Protein AF-A0AAD9K505-F1 (afdb_monomer)

Nearest PDB structures (foldseek):
  2qsy-assembly1_A  TM=8.071E-01  e=2.432E-08  Homo sapiens
  2ql6-assembly10_J  TM=8.126E-01  e=1.222E-07  H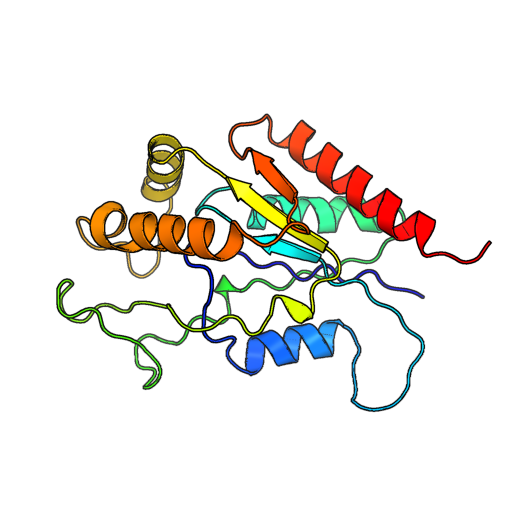omo sapiens
  2qt0-assembly1_A  TM=8.310E-01  e=1.391E-07  Homo sapiens
  3umf-assembly1_A  TM=3.444E-01  e=2.289E-02  Schistosoma mansoni
  2cdn-assembly1_A  TM=3.527E-01  e=5.080E-01  Mycobacterium tuberculosis H37Rv

Structure (mmCIF, N/CA/C/O backbone):
data_AF-A0AAD9K505-F1
#
_entry.id   AF-A0AAD9K505-F1
#
loop_
_atom_site.group_PDB
_atom_site.id
_atom_site.type_symbol
_atom_site.label_atom_id
_atom_site.label_alt_id
_atom_site.label_comp_id
_atom_site.label_asym_id
_atom_site.label_entity_id
_atom_site.label_seq_id
_atom_site.pdbx_PDB_ins_code
_atom_site.Cartn_x
_atom_site.Cartn_y
_atom_site.Cartn_z
_atom_site.occupancy
_atom_site.B_iso_or_equiv
_atom_site.auth_seq_id
_atom_site.auth_comp_id
_atom_site.auth_asym_id
_atom_site.auth_atom_id
_atom_site.pdbx_PDB_model_num
ATOM 1 N N . MET A 1 1 ? -22.494 -5.815 17.799 1.00 37.00 1 MET A N 1
ATOM 2 C CA . MET A 1 1 ? -21.017 -5.891 17.765 1.00 37.00 1 MET A CA 1
ATOM 3 C C . MET A 1 1 ? -20.546 -5.154 16.519 1.00 37.00 1 MET A C 1
ATOM 5 O O . MET A 1 1 ? -20.746 -5.644 15.412 1.00 37.00 1 MET A O 1
ATOM 9 N N . LEU A 1 2 ? -20.077 -3.918 16.680 1.00 44.00 2 LEU A N 1
ATOM 10 C CA . LEU A 1 2 ? -19.656 -3.049 15.578 1.00 44.00 2 LEU A CA 1
ATOM 11 C C . LEU A 1 2 ? -18.262 -3.492 15.123 1.00 44.00 2 LEU A C 1
ATOM 13 O O . LEU A 1 2 ? -17.262 -3.157 15.739 1.00 44.00 2 LEU A O 1
ATOM 17 N N . SER A 1 3 ? -18.195 -4.320 14.083 1.00 47.44 3 SER A N 1
ATOM 18 C CA . SER A 1 3 ? -16.915 -4.772 13.541 1.00 47.44 3 SER A CA 1
ATOM 19 C C . SER A 1 3 ? -16.325 -3.686 12.645 1.00 47.44 3 SER A C 1
ATOM 21 O O . SER A 1 3 ? -16.910 -3.374 11.602 1.00 47.44 3 SER A O 1
ATOM 23 N N . LEU A 1 4 ? -15.160 -3.154 13.004 1.00 50.88 4 LEU A N 1
ATOM 24 C CA . LEU A 1 4 ? -14.286 -2.522 12.025 1.00 50.88 4 LEU A CA 1
ATOM 25 C C . LEU A 1 4 ? -13.948 -3.581 10.957 1.00 50.88 4 LEU A C 1
ATOM 27 O O . LEU A 1 4 ? -13.782 -4.759 11.264 1.00 50.88 4 LEU A O 1
ATOM 31 N N . ARG A 1 5 ? -13.955 -3.232 9.671 1.00 57.12 5 ARG A N 1
ATOM 32 C CA . ARG A 1 5 ? -13.664 -4.202 8.601 1.00 57.12 5 ARG A CA 1
ATOM 33 C C . ARG A 1 5 ? -12.691 -3.546 7.631 1.00 57.12 5 ARG A C 1
ATOM 35 O O . ARG A 1 5 ? -13.077 -2.857 6.696 1.00 57.12 5 ARG A O 1
ATOM 42 N N . VAL A 1 6 ? -11.405 -3.712 7.928 1.00 52.69 6 VAL A N 1
ATOM 43 C CA . VAL A 1 6 ? -10.282 -3.091 7.214 1.00 52.69 6 VAL A CA 1
ATOM 44 C C . VAL A 1 6 ? -9.998 -3.831 5.908 1.00 52.69 6 VAL A C 1
ATOM 46 O O . VAL A 1 6 ? -9.409 -4.905 5.904 1.00 52.69 6 VAL A O 1
ATOM 49 N N . ILE A 1 7 ? -10.385 -3.242 4.781 1.00 53.94 7 ILE A N 1
ATOM 50 C CA . ILE A 1 7 ? -10.297 -3.884 3.469 1.00 53.94 7 ILE A CA 1
ATOM 51 C C . ILE A 1 7 ? -9.054 -3.410 2.732 1.00 53.94 7 ILE A C 1
ATOM 53 O O . ILE A 1 7 ? -8.990 -2.349 2.123 1.00 53.94 7 ILE A O 1
ATOM 57 N N . VAL A 1 8 ? -8.069 -4.281 2.780 1.00 46.62 8 VAL A N 1
ATOM 58 C CA . VAL A 1 8 ? -6.723 -4.077 2.282 1.00 46.62 8 VAL A CA 1
ATOM 59 C C . VAL A 1 8 ? -6.675 -4.036 0.753 1.00 46.62 8 VAL A C 1
ATOM 61 O O . VAL A 1 8 ? -7.460 -4.645 0.037 1.00 46.62 8 VAL A O 1
ATOM 64 N N . SER A 1 9 ? -5.724 -3.276 0.227 1.00 45.78 9 SER A N 1
ATOM 65 C CA . SER A 1 9 ? -5.617 -3.006 -1.198 1.00 45.78 9 SER A CA 1
ATOM 66 C C . SER A 1 9 ? -4.152 -3.112 -1.633 1.00 45.78 9 SER A C 1
ATOM 68 O O . SER A 1 9 ? -3.516 -2.152 -2.035 1.00 45.78 9 SER A O 1
ATOM 70 N N . SER A 1 10 ? -3.540 -4.297 -1.538 1.00 44.25 10 SER A N 1
ATOM 71 C CA . SER A 1 10 ? -2.185 -4.471 -2.076 1.00 44.25 10 SER A CA 1
ATOM 72 C C . SER A 1 10 ? -2.225 -4.716 -3.583 1.00 44.25 10 SER A C 1
ATOM 74 O O . SER A 1 10 ? -2.733 -5.737 -4.017 1.00 44.25 10 SER A O 1
ATOM 76 N N . SER A 1 11 ? -1.682 -3.781 -4.364 1.00 47.28 11 SER A N 1
ATOM 77 C CA . SER A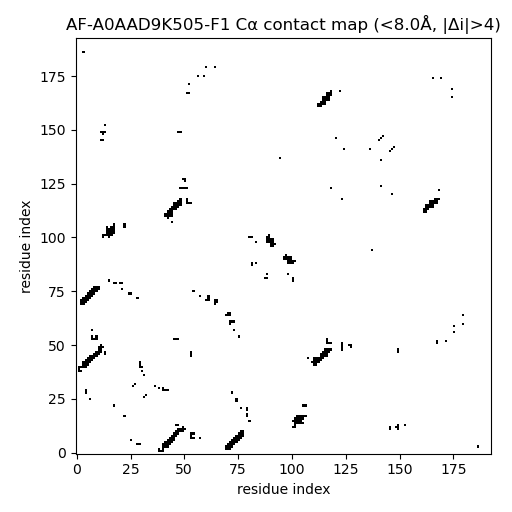 1 11 ? -1.074 -4.058 -5.668 1.00 47.28 11 SER A CA 1
ATOM 78 C C . SER A 1 11 ? 0.077 -3.075 -5.924 1.00 47.28 11 SER A C 1
ATOM 80 O O . SER A 1 11 ? 0.115 -1.981 -5.355 1.00 47.28 11 SER A O 1
ATOM 82 N N . SER A 1 12 ? 1.063 -3.492 -6.721 1.00 44.16 12 SER A N 1
ATOM 83 C CA . SER A 1 12 ? 2.074 -2.633 -7.359 1.00 44.16 12 SER A CA 1
ATOM 84 C C . SER A 1 12 ? 1.496 -1.686 -8.404 1.00 44.16 12 SER A C 1
ATOM 86 O O . SER A 1 12 ? 2.186 -0.793 -8.886 1.00 44.16 12 SER A O 1
ATOM 88 N N . SER A 1 13 ? 0.244 -1.931 -8.748 1.00 41.19 13 SER A N 1
ATOM 89 C CA . SER A 1 13 ? -0.433 -1.416 -9.904 1.00 41.19 13 SER A CA 1
ATOM 90 C C . SER A 1 13 ? -1.818 -1.048 -9.429 1.00 41.19 13 SER A C 1
ATOM 92 O O . SER A 1 13 ? -2.705 -1.884 -9.277 1.00 41.19 13 SER A O 1
ATOM 94 N N . PHE A 1 14 ? -1.958 0.191 -8.999 1.00 37.34 14 PHE A N 1
ATOM 95 C CA . PHE A 1 14 ? -3.246 0.622 -8.502 1.00 37.34 14 PHE A CA 1
ATOM 96 C C . PHE A 1 14 ? -4.160 0.927 -9.668 1.00 37.34 14 PHE A C 1
ATOM 98 O O . PHE A 1 14 ? -3.698 1.425 -10.694 1.00 37.34 14 PHE A O 1
ATOM 105 N N . TRP A 1 15 ? -5.438 0.632 -9.428 1.00 42.03 15 TRP A N 1
ATOM 106 C CA . TRP A 1 15 ? -6.519 0.594 -10.403 1.00 42.03 15 TRP A CA 1
ATOM 107 C C . TRP A 1 15 ? -6.399 -0.672 -11.248 1.00 42.03 15 TRP A C 1
ATOM 109 O O . TRP A 1 15 ? -5.959 -0.642 -12.390 1.00 42.03 15 TRP A O 1
ATOM 119 N N . THR A 1 16 ? -6.723 -1.814 -10.631 1.00 36.91 16 THR A N 1
ATOM 120 C CA . THR A 1 16 ? -7.309 -2.951 -11.346 1.00 36.91 16 THR A CA 1
ATOM 121 C C . THR A 1 16 ? -8.776 -2.642 -11.513 1.00 36.91 16 THR A C 1
ATOM 123 O O . THR A 1 16 ? -9.391 -2.047 -10.610 1.00 36.91 16 THR A O 1
ATOM 126 N N . SER A 1 17 ? -9.349 -3.031 -12.660 1.00 36.28 17 SER A N 1
ATOM 127 C CA . SER A 1 17 ? -10.792 -3.042 -12.834 1.00 36.28 17 SER A CA 1
ATOM 128 C C . SER A 1 17 ? -11.187 -3.771 -11.605 1.00 36.28 17 SER A C 1
ATOM 130 O O . SER A 1 17 ? -10.671 -4.869 -11.349 1.00 36.28 17 SER A O 1
ATOM 132 N N . THR A 1 18 ? -11.941 -3.111 -10.750 1.00 45.88 18 THR A N 1
ATOM 133 C CA . THR A 1 18 ? -12.402 -3.810 -9.590 1.00 45.88 18 THR A CA 1
ATOM 134 C C . THR A 1 18 ? -13.339 -4.816 -10.201 1.00 45.88 18 THR A C 1
ATOM 136 O O . THR A 1 18 ? -14.470 -4.481 -10.547 1.00 45.88 18 THR A O 1
ATOM 139 N N . CYS A 1 19 ? -12.792 -6.011 -10.448 1.00 50.97 19 CYS A N 1
ATOM 140 C CA . CYS A 1 19 ? -13.490 -7.197 -10.845 1.00 50.97 19 CYS A CA 1
ATOM 141 C C . CYS A 1 19 ? -14.703 -7.126 -9.941 1.00 50.97 19 CYS A C 1
ATOM 143 O O . CYS A 1 19 ? -14.529 -6.936 -8.730 1.00 50.97 19 CYS A O 1
ATOM 145 N N . ILE A 1 20 ? -15.908 -7.077 -10.505 1.00 58.19 20 ILE A N 1
ATOM 146 C CA . ILE A 1 20 ? -17.139 -6.846 -9.736 1.00 58.19 20 ILE A CA 1
ATOM 147 C C . ILE A 1 20 ? -17.121 -7.704 -8.455 1.00 58.19 20 ILE A C 1
ATOM 149 O O . ILE A 1 20 ? -17.567 -7.259 -7.404 1.00 58.19 20 ILE A O 1
ATOM 153 N N . ASN A 1 21 ? -16.459 -8.859 -8.527 1.00 64.44 21 ASN A N 1
ATOM 154 C CA . ASN A 1 21 ? -15.993 -9.753 -7.470 1.00 64.44 21 ASN A CA 1
ATOM 155 C C . ASN A 1 21 ? -15.262 -9.103 -6.275 1.00 64.44 21 ASN A C 1
ATOM 157 O O . ASN A 1 21 ? -15.696 -9.316 -5.148 1.00 64.44 21 ASN A O 1
ATOM 161 N N . CYS A 1 22 ? -14.196 -8.314 -6.463 1.00 69.00 22 CYS A N 1
ATOM 162 C CA . CYS A 1 22 ? -13.493 -7.634 -5.370 1.00 69.00 22 CYS A CA 1
ATOM 163 C C . CYS A 1 22 ? -14.430 -6.655 -4.665 1.00 69.00 22 CYS A C 1
ATOM 165 O O . CYS A 1 22 ? -14.655 -6.807 -3.472 1.00 69.00 22 CYS A O 1
ATOM 167 N N . LEU A 1 23 ? -15.076 -5.732 -5.389 1.00 68.62 23 LEU A N 1
ATOM 168 C CA . LEU A 1 23 ? -16.032 -4.784 -4.797 1.00 68.62 23 LEU A CA 1
ATOM 169 C C . LEU A 1 23 ? -17.202 -5.509 -4.116 1.00 68.62 23 LEU A C 1
ATOM 171 O O . LEU A 1 23 ? -17.662 -5.090 -3.056 1.00 68.62 23 LEU A O 1
ATOM 175 N N . SER A 1 24 ? -17.672 -6.611 -4.694 1.00 71.56 24 SER A N 1
ATOM 176 C CA . SER A 1 24 ? -18.734 -7.430 -4.108 1.00 71.56 24 SER A CA 1
ATOM 177 C C . SER A 1 24 ? -18.266 -8.113 -2.830 1.00 71.56 24 SER A C 1
ATOM 179 O O . SER A 1 24 ? -19.005 -8.109 -1.850 1.00 71.56 24 SER A O 1
ATOM 181 N N . HIS A 1 25 ? -17.032 -8.622 -2.780 1.00 74.38 25 HIS A N 1
ATOM 182 C CA . HIS A 1 25 ? -16.459 -9.165 -1.553 1.00 74.38 25 HIS A CA 1
ATOM 183 C C . HIS A 1 25 ? -16.209 -8.051 -0.533 1.00 74.38 25 HIS A C 1
ATOM 185 O O . HIS A 1 25 ? -16.550 -8.228 0.629 1.00 74.38 25 HIS A O 1
ATOM 191 N N . VAL A 1 26 ? -15.731 -6.875 -0.947 1.00 72.00 26 VAL A N 1
ATOM 192 C CA . VAL A 1 26 ? -15.588 -5.697 -0.083 1.00 72.00 26 VAL A CA 1
ATOM 193 C C . VAL A 1 26 ? -16.928 -5.338 0.556 1.00 72.00 26 VAL A C 1
ATOM 195 O O . VAL A 1 26 ? -17.007 -5.181 1.769 1.00 72.00 26 VAL A O 1
ATOM 198 N N . ARG A 1 27 ? -18.005 -5.272 -0.232 1.00 72.12 27 ARG A N 1
ATOM 199 C CA . ARG A 1 27 ? -19.362 -4.949 0.239 1.00 72.12 27 ARG A CA 1
ATOM 200 C C . ARG A 1 27 ? -19.974 -6.044 1.106 1.00 72.12 27 ARG A C 1
ATOM 202 O O . ARG A 1 27 ? -20.576 -5.737 2.133 1.00 72.12 27 ARG A O 1
ATOM 209 N N . HIS A 1 28 ? -19.796 -7.308 0.723 1.00 73.69 28 HIS A N 1
ATOM 210 C CA . HIS A 1 28 ? -20.218 -8.463 1.514 1.00 73.69 28 HIS A CA 1
ATOM 211 C C . HIS A 1 28 ? -19.506 -8.467 2.867 1.00 73.69 28 HIS A C 1
ATOM 213 O O . HIS A 1 28 ? -20.144 -8.565 3.915 1.00 73.69 28 HIS A O 1
ATOM 219 N N . CYS A 1 29 ? -18.187 -8.256 2.844 1.00 70.44 29 CYS A N 1
ATOM 220 C CA . CYS A 1 29 ? -17.390 -8.005 4.026 1.00 70.44 29 CYS A CA 1
ATOM 221 C C . CYS A 1 29 ? -17.929 -6.807 4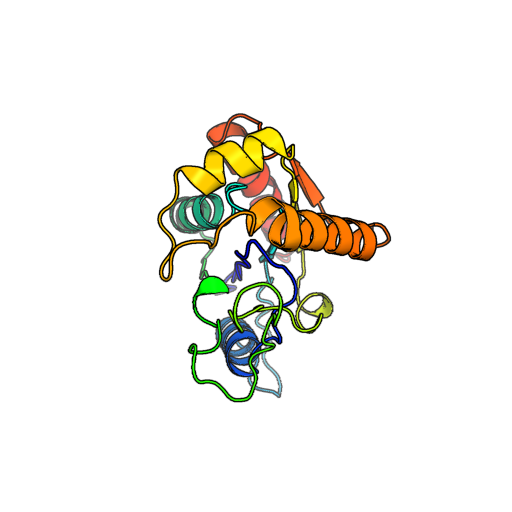.775 1.00 70.44 29 CYS A C 1
ATOM 223 O O . CYS A 1 29 ? -18.113 -6.959 5.952 1.00 70.44 29 CYS A O 1
ATOM 225 N N . ALA A 1 30 ? -18.268 -5.673 4.178 1.00 66.38 30 ALA A N 1
ATOM 226 C CA . ALA A 1 30 ? -18.788 -4.518 4.913 1.00 66.38 30 ALA A CA 1
ATOM 227 C C . ALA A 1 30 ? -20.224 -4.699 5.459 1.00 66.38 30 ALA A C 1
ATOM 229 O O . ALA A 1 30 ? -20.691 -3.861 6.224 1.00 66.38 30 ALA A O 1
ATOM 230 N N . GLY A 1 31 ? -20.921 -5.790 5.117 1.00 59.81 31 GLY A N 1
ATOM 231 C CA . GLY A 1 31 ? -22.279 -6.077 5.593 1.00 59.81 31 GLY A CA 1
ATOM 232 C C . GLY A 1 31 ? -23.395 -5.360 4.826 1.00 59.81 31 GLY A C 1
ATOM 233 O O . GLY A 1 31 ? -24.540 -5.386 5.272 1.00 59.81 31 GLY A O 1
ATOM 234 N N . GLN A 1 32 ? -23.112 -4.755 3.666 1.00 54.25 32 GLN A N 1
ATOM 235 C CA . GLN A 1 32 ? -24.146 -4.113 2.850 1.00 54.25 32 GLN A CA 1
ATOM 236 C C . GLN A 1 32 ? -24.908 -5.150 2.008 1.00 54.25 32 GLN A C 1
ATOM 238 O O . GLN A 1 32 ? -24.591 -5.386 0.843 1.00 54.25 32 GLN A O 1
ATOM 243 N N . ARG A 1 33 ? -25.953 -5.762 2.583 1.00 45.19 33 ARG A N 1
ATOM 244 C CA . ARG A 1 33 ? -27.128 -6.150 1.785 1.00 45.19 33 ARG A CA 1
ATOM 245 C C . ARG A 1 33 ? -27.883 -4.851 1.497 1.00 45.19 33 ARG A C 1
ATOM 247 O O . ARG A 1 33 ? -28.194 -4.117 2.427 1.00 45.19 33 ARG A O 1
ATOM 254 N N . PHE A 1 34 ? -28.092 -4.531 0.221 1.00 41.72 34 PHE A N 1
ATOM 255 C CA . PHE A 1 34 ? -28.826 -3.341 -0.215 1.00 41.72 34 PHE A CA 1
ATOM 256 C C . PHE A 1 34 ? -30.187 -3.268 0.497 1.00 41.72 34 PHE A C 1
ATOM 258 O O . PHE A 1 34 ? -31.092 -4.030 0.171 1.00 41.72 34 PHE A O 1
ATOM 265 N N . GLY A 1 35 ? -30.310 -2.376 1.482 1.00 37.22 35 GLY A N 1
ATOM 266 C CA . GLY A 1 35 ? -31.529 -2.184 2.266 1.00 37.22 35 GLY A CA 1
ATOM 267 C C . GLY A 1 35 ? -31.316 -2.407 3.761 1.00 37.22 35 GLY A C 1
ATOM 268 O O . GLY A 1 35 ? -31.348 -3.535 4.234 1.00 37.22 35 GLY A O 1
ATOM 269 N N . ASN A 1 36 ? -31.151 -1.290 4.477 1.00 45.00 36 ASN A N 1
ATOM 270 C CA . ASN A 1 36 ? -31.307 -1.122 5.924 1.00 45.00 36 ASN A CA 1
ATOM 271 C C . ASN A 1 36 ? -30.619 -2.146 6.840 1.00 45.00 36 ASN A C 1
ATOM 273 O O . ASN A 1 36 ? -31.216 -3.149 7.215 1.00 45.00 36 ASN A O 1
ATOM 277 N N . MET A 1 37 ? -29.434 -1.795 7.357 1.00 38.72 37 MET A N 1
ATOM 278 C CA . MET A 1 37 ? -29.050 -2.182 8.720 1.00 38.72 37 MET A CA 1
ATOM 279 C C . MET A 1 37 ? -27.923 -1.306 9.291 1.00 38.72 37 MET A C 1
ATOM 281 O O . MET A 1 37 ? -26.890 -1.072 8.672 1.00 38.72 37 MET A O 1
ATOM 285 N N . SER A 1 38 ? -28.168 -0.842 10.514 1.00 45.00 38 SER A N 1
ATOM 286 C CA . SER A 1 38 ? -27.391 0.054 11.377 1.00 45.00 38 SER A CA 1
ATOM 287 C C . SER A 1 38 ? -26.046 -0.527 11.881 1.00 45.00 38 SER A C 1
ATOM 289 O O . SER A 1 38 ? -25.747 -0.476 13.074 1.00 45.00 38 SER A O 1
ATOM 291 N N . SER A 1 39 ? -25.204 -1.095 11.013 1.00 50.66 39 SER A N 1
ATOM 292 C CA . SER A 1 39 ? -23.849 -1.545 11.384 1.00 50.66 39 SER A CA 1
ATOM 293 C C . SER A 1 39 ? -22.788 -0.814 10.562 1.00 50.66 39 SER A C 1
ATOM 295 O O . SER A 1 39 ? -22.467 -1.213 9.445 1.00 50.66 39 SER A O 1
ATOM 297 N N . GLN A 1 40 ? -22.256 0.279 11.109 1.00 62.69 40 GLN A N 1
ATOM 298 C CA . GLN A 1 40 ? -21.323 1.181 10.431 1.00 62.69 40 GLN A CA 1
ATOM 299 C C . GLN A 1 40 ? -19.889 0.610 10.422 1.00 62.69 40 GLN A C 1
ATOM 301 O O . GLN A 1 40 ? -19.016 1.074 11.151 1.00 62.69 40 GLN A O 1
ATOM 306 N N . ALA A 1 41 ? -19.630 -0.428 9.621 1.00 71.81 41 ALA A N 1
ATOM 307 C CA . ALA A 1 41 ? -18.260 -0.884 9.375 1.00 71.81 41 ALA A CA 1
ATOM 308 C C . ALA A 1 41 ? -17.455 0.240 8.694 1.00 71.81 41 ALA A C 1
ATOM 310 O O . ALA A 1 41 ? -17.933 0.821 7.719 1.00 71.81 41 ALA A O 1
ATOM 311 N N . LYS A 1 42 ? -16.243 0.543 9.183 1.00 78.38 42 LYS A N 1
ATOM 312 C CA . LYS A 1 42 ? -15.320 1.445 8.472 1.00 78.38 42 L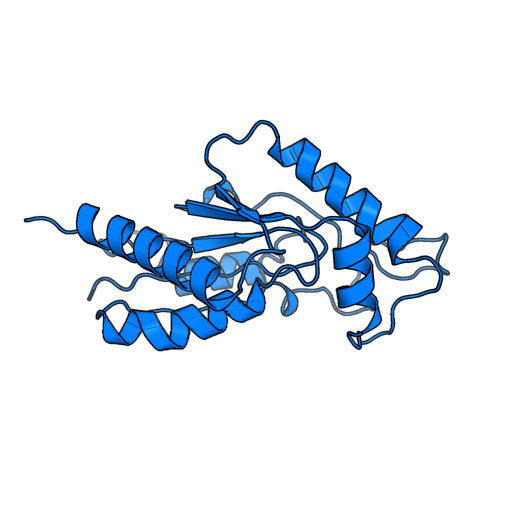YS A CA 1
ATOM 313 C C . LYS A 1 42 ? -14.409 0.640 7.552 1.00 78.38 42 LYS A C 1
ATOM 315 O O . LYS A 1 42 ? -13.851 -0.371 7.979 1.00 78.38 42 LYS A O 1
ATOM 320 N N . ILE A 1 43 ? -14.244 1.123 6.327 1.00 79.75 43 ILE A N 1
ATOM 321 C CA . ILE A 1 43 ? -13.460 0.508 5.260 1.00 79.75 43 ILE A CA 1
ATOM 322 C C . ILE A 1 43 ? -12.111 1.236 5.136 1.00 79.75 43 ILE A C 1
ATOM 324 O O . ILE A 1 43 ? -12.039 2.397 4.732 1.00 79.75 43 ILE A O 1
ATOM 328 N N . LEU A 1 44 ? -11.067 0.513 5.545 1.00 84.75 44 LEU A N 1
ATOM 329 C CA . LEU A 1 44 ? -9.625 0.815 5.544 1.00 84.75 44 LEU A CA 1
ATOM 330 C C . LEU A 1 44 ? -8.873 0.693 4.213 1.00 84.75 44 LEU A C 1
ATOM 332 O O . LEU A 1 44 ? -8.479 -0.430 3.935 1.00 84.75 44 LEU A O 1
ATOM 336 N N . GLY A 1 45 ? -8.601 1.738 3.428 1.00 83.25 45 GLY A N 1
ATOM 337 C CA . GLY A 1 45 ? -7.830 1.599 2.179 1.00 83.25 45 GLY A CA 1
ATOM 338 C C . GLY A 1 45 ? -6.312 1.709 2.379 1.00 83.25 45 GLY A C 1
ATOM 339 O O . GLY A 1 45 ? -5.840 2.745 2.829 1.00 83.25 45 GLY A O 1
ATOM 340 N N . PHE A 1 46 ? -5.530 0.693 1.995 1.00 84.19 46 PHE A N 1
ATOM 341 C CA . PHE A 1 46 ? -4.054 0.739 2.011 1.00 84.19 46 PHE A CA 1
ATOM 342 C C . PHE A 1 46 ? -3.476 0.586 0.612 1.00 84.19 46 PHE A C 1
ATOM 344 O O . PHE A 1 46 ? -3.518 -0.508 0.067 1.00 84.19 46 PHE A O 1
ATOM 351 N N . ALA A 1 47 ? -2.891 1.649 0.075 1.00 80.81 47 ALA A N 1
ATOM 352 C CA . ALA A 1 47 ? -2.395 1.773 -1.286 1.00 80.81 47 ALA A CA 1
ATOM 353 C C . ALA A 1 47 ? -0.882 2.021 -1.353 1.00 80.81 47 ALA A C 1
ATOM 355 O O . ALA A 1 47 ? -0.211 2.107 -0.326 1.00 80.81 47 ALA A O 1
ATOM 356 N N . GLY A 1 48 ? -0.327 2.126 -2.563 1.00 78.88 48 GLY A N 1
ATOM 357 C CA . GLY A 1 48 ? 1.013 2.682 -2.779 1.00 78.88 48 GLY A CA 1
ATOM 358 C C . GLY A 1 48 ? 2.034 1.752 -3.429 1.00 78.88 48 GLY A C 1
ATOM 359 O O . GLY A 1 48 ? 1.687 0.710 -3.989 1.00 78.88 48 GLY A O 1
ATOM 360 N N . ALA A 1 49 ? 3.310 2.128 -3.345 1.00 80.00 49 ALA A N 1
ATOM 361 C CA . ALA A 1 49 ? 4.430 1.507 -4.048 1.00 80.00 49 ALA A CA 1
ATOM 362 C C . ALA A 1 49 ? 4.508 -0.013 -3.833 1.00 80.00 49 ALA A C 1
ATOM 364 O O . ALA A 1 49 ? 4.246 -0.540 -2.739 1.00 80.00 49 ALA A O 1
ATOM 365 N N . THR A 1 50 ? 4.885 -0.747 -4.882 1.00 77.44 50 THR A N 1
ATOM 366 C CA . THR A 1 50 ? 5.158 -2.185 -4.767 1.00 77.44 50 THR A CA 1
ATOM 367 C C . THR A 1 50 ? 6.203 -2.461 -3.698 1.00 77.44 50 THR A C 1
ATOM 369 O O . THR A 1 50 ? 7.149 -1.698 -3.531 1.00 77.44 50 THR A O 1
ATOM 372 N N . SER A 1 51 ? 6.001 -3.541 -2.942 1.00 79.94 51 SER A N 1
ATOM 373 C CA . SER A 1 51 ? 6.864 -3.900 -1.809 1.00 79.94 51 SER A CA 1
ATOM 374 C C . SER A 1 51 ? 6.994 -2.802 -0.726 1.00 79.94 51 SER A C 1
ATOM 376 O O . SER A 1 51 ? 7.936 -2.809 0.066 1.00 79.94 51 SER A O 1
ATOM 378 N N . GLY A 1 52 ? 6.020 -1.884 -0.649 1.00 79.19 52 GLY A N 1
ATOM 379 C CA . GLY A 1 52 ? 5.953 -0.803 0.346 1.00 79.19 52 GLY A CA 1
ATOM 380 C C . GLY A 1 52 ? 5.623 -1.232 1.777 1.00 79.19 52 GLY A C 1
ATOM 381 O O . GLY A 1 52 ? 5.791 -0.437 2.686 1.00 79.19 52 GLY A O 1
ATOM 382 N N . GLY A 1 53 ? 5.183 -2.477 1.997 1.00 82.94 53 GLY A N 1
ATOM 383 C CA . GLY A 1 53 ? 4.791 -2.975 3.327 1.00 82.94 53 GLY A CA 1
ATOM 384 C C . GLY A 1 53 ? 3.286 -3.167 3.527 1.00 82.94 53 GLY A C 1
ATOM 385 O O . GLY A 1 53 ? 2.880 -3.633 4.585 1.00 82.94 53 GLY A O 1
ATOM 386 N N . LYS A 1 54 ? 2.471 -2.907 2.492 1.00 84.88 54 LYS A N 1
ATOM 387 C CA . LYS A 1 54 ? 1.003 -3.058 2.500 1.00 84.88 54 LYS A CA 1
ATOM 388 C C . LYS A 1 54 ? 0.548 -4.390 3.100 1.00 84.88 54 LYS A C 1
ATOM 390 O O . LYS A 1 54 ? -0.028 -4.406 4.168 1.00 84.88 54 LYS A O 1
ATOM 395 N N . SER A 1 55 ? 0.869 -5.528 2.485 1.00 82.12 55 SER A N 1
ATOM 396 C CA . SER A 1 55 ? 0.410 -6.834 2.989 1.00 82.12 55 SER A CA 1
ATOM 397 C C . SER A 1 55 ? 0.938 -7.164 4.394 1.00 8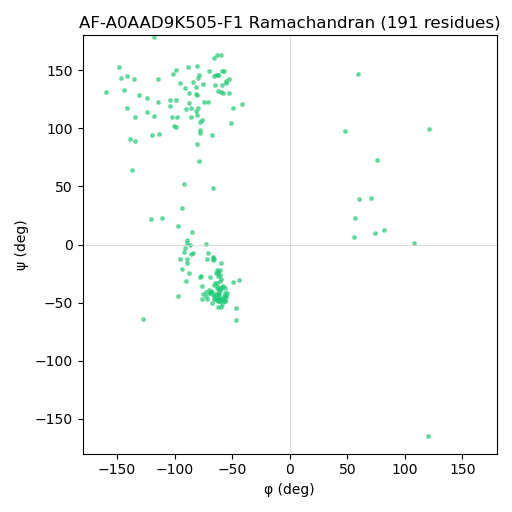2.12 55 SER A C 1
ATOM 399 O O . SER A 1 55 ? 0.331 -7.959 5.104 1.00 82.12 55 SER A O 1
ATOM 401 N N . SER A 1 56 ? 2.059 -6.563 4.804 1.00 89.62 56 SER A N 1
ATOM 402 C CA . SER A 1 56 ? 2.636 -6.746 6.137 1.00 89.62 56 SER A CA 1
ATOM 403 C C . SER A 1 56 ? 1.868 -5.977 7.213 1.00 89.62 56 SER A C 1
ATOM 405 O O . SER A 1 56 ? 1.589 -6.572 8.250 1.00 89.62 56 SER A O 1
ATOM 407 N N . ILE A 1 57 ? 1.464 -4.719 6.970 1.00 90.25 57 ILE A N 1
ATOM 408 C CA . ILE A 1 57 ? 0.629 -3.972 7.933 1.00 90.25 57 ILE A CA 1
ATOM 409 C C . ILE A 1 57 ? -0.725 -4.660 8.122 1.00 90.25 57 ILE A C 1
ATOM 411 O O . ILE A 1 57 ? -1.256 -4.707 9.218 1.00 90.25 57 ILE A O 1
ATOM 415 N N . CYS A 1 58 ? -1.261 -5.295 7.085 1.00 87.06 58 CYS A N 1
ATOM 416 C CA . CYS A 1 58 ? -2.526 -6.024 7.170 1.00 87.06 58 CYS A CA 1
ATOM 417 C C . CYS A 1 58 ? -2.455 -7.177 8.165 1.00 87.06 58 CYS A C 1
ATOM 419 O O . CYS A 1 58 ? -3.285 -7.265 9.062 1.00 87.06 58 CYS A O 1
ATOM 421 N N . LYS A 1 59 ? -1.403 -7.994 8.050 1.00 89.50 59 LYS A N 1
ATOM 422 C CA . LYS A 1 59 ? -1.124 -9.077 8.995 1.00 89.50 59 LYS A CA 1
ATOM 423 C C . LYS A 1 59 ? -0.852 -8.547 10.399 1.00 89.50 59 LYS A C 1
ATOM 425 O O . LYS A 1 59 ? -1.248 -9.174 11.372 1.00 89.50 59 LYS A O 1
ATOM 430 N N . TRP A 1 60 ? -0.167 -7.410 10.521 1.00 92.69 60 TRP A N 1
ATOM 431 C CA . TRP A 1 60 ? 0.036 -6.760 11.815 1.00 92.69 60 TRP A CA 1
ATOM 432 C C . TRP A 1 60 ? -1.308 -6.401 12.457 1.00 92.69 60 TRP A C 1
ATOM 434 O O . TRP A 1 60 ? -1.604 -6.865 13.554 1.00 92.69 60 TRP A O 1
ATOM 444 N N . LEU A 1 61 ? -2.160 -5.669 11.733 1.00 90.25 61 LEU A N 1
ATOM 445 C CA . LEU A 1 61 ? -3.473 -5.220 12.198 1.00 90.25 61 LEU A CA 1
ATOM 446 C C . LEU A 1 61 ? -4.404 -6.383 12.563 1.00 90.25 61 LEU A C 1
ATOM 448 O O . LEU A 1 61 ? -5.088 -6.303 13.579 1.00 90.25 61 LEU A O 1
ATOM 452 N N . GLU A 1 62 ? -4.393 -7.480 11.800 1.00 88.69 62 GLU A N 1
ATOM 453 C CA . GLU A 1 62 ? -5.140 -8.706 12.131 1.00 88.69 62 GLU A CA 1
ATOM 454 C C . GLU A 1 62 ? -4.731 -9.326 13.470 1.00 88.69 62 GLU A C 1
ATOM 456 O O . GLU A 1 62 ? -5.557 -9.954 14.126 1.00 88.69 62 GLU A O 1
ATOM 461 N N . ASN A 1 63 ? -3.477 -9.150 13.887 1.00 91.62 63 ASN A N 1
ATOM 462 C CA . ASN A 1 63 ? -2.965 -9.711 15.134 1.00 91.62 63 ASN A CA 1
ATOM 463 C C . ASN A 1 63 ? -3.138 -8.776 16.337 1.00 91.62 63 ASN A C 1
ATOM 465 O O . ASN A 1 63 ? -3.257 -9.259 17.465 1.00 91.62 63 ASN A O 1
ATOM 469 N N . VAL A 1 64 ? -3.092 -7.458 16.130 1.00 92.06 64 VAL A N 1
ATOM 470 C CA . VAL A 1 64 ? -3.080 -6.474 17.228 1.00 92.06 64 VAL A CA 1
ATOM 471 C C . VAL A 1 64 ? -4.460 -5.898 17.523 1.00 92.06 64 VAL A C 1
ATOM 473 O O . VAL A 1 64 ? -4.854 -5.865 18.681 1.00 92.06 64 VAL A O 1
ATOM 476 N N . LEU A 1 65 ? -5.243 -5.524 16.508 1.00 88.00 65 LEU A N 1
ATOM 477 C CA . LEU A 1 65 ? -6.519 -4.834 16.725 1.00 88.00 65 LEU A CA 1
ATOM 478 C C . LEU A 1 65 ? -7.576 -5.693 17.445 1.00 88.00 65 LEU A C 1
ATOM 480 O O . LEU A 1 65 ? -8.290 -5.143 18.283 1.00 88.00 65 LEU A O 1
ATOM 484 N N . PRO A 1 66 ? -7.668 -7.025 17.237 1.00 89.12 66 PRO A N 1
ATOM 485 C CA . PRO A 1 66 ? -8.590 -7.842 18.027 1.00 89.12 66 PRO A CA 1
ATOM 486 C C . PRO A 1 66 ? -8.309 -7.822 19.532 1.00 89.12 66 PRO A C 1
ATOM 488 O O . PRO A 1 66 ? -9.236 -8.012 20.317 1.00 89.12 66 PRO A O 1
ATOM 491 N N . LYS A 1 67 ? -7.058 -7.567 19.946 1.00 91.06 67 LYS A N 1
ATOM 492 C CA . LYS A 1 67 ? -6.685 -7.426 21.364 1.00 91.06 67 LYS A CA 1
ATOM 493 C C . LYS A 1 67 ? -7.254 -6.145 21.976 1.00 91.06 67 LYS A C 1
ATOM 495 O O . LYS A 1 67 ? -7.586 -6.142 23.152 1.00 91.06 67 LYS A O 1
ATOM 500 N N . GLU A 1 68 ? -7.464 -5.127 21.147 1.00 86.12 68 GLU A N 1
ATOM 501 C CA . GLU A 1 68 ? -8.132 -3.867 21.491 1.00 86.12 68 GLU A CA 1
ATOM 502 C C . GLU A 1 68 ? -9.669 -3.964 21.378 1.00 86.12 68 GLU A C 1
ATOM 504 O O . GLU A 1 68 ? -10.377 -2.961 21.381 1.00 86.12 68 GLU A O 1
ATOM 509 N N . GLY A 1 69 ? -10.223 -5.173 21.211 1.00 84.00 69 GLY A N 1
ATOM 510 C CA . GLY A 1 69 ? -11.662 -5.382 21.018 1.00 84.00 69 GLY A CA 1
ATOM 511 C C . GLY A 1 69 ? -12.179 -4.974 19.632 1.00 84.00 69 GLY A C 1
ATOM 512 O O . GLY A 1 69 ? -13.390 -4.965 19.398 1.00 84.00 69 GLY A O 1
ATOM 513 N N . ILE A 1 70 ? -11.281 -4.669 18.692 1.00 82.06 70 ILE A N 1
ATOM 514 C CA . ILE A 1 70 ? -11.609 -4.245 17.332 1.00 82.06 70 ILE A CA 1
ATOM 515 C C . ILE A 1 70 ? -11.506 -5.453 16.396 1.00 82.06 70 ILE A C 1
ATOM 517 O O . ILE A 1 70 ? -10.422 -5.940 16.083 1.00 82.06 70 ILE A O 1
ATOM 521 N N . ALA A 1 71 ? -12.645 -5.945 15.905 1.00 81.19 71 ALA A N 1
ATOM 522 C CA . ALA A 1 71 ? -12.640 -6.995 14.885 1.00 81.19 71 ALA A CA 1
ATOM 523 C C . ALA A 1 71 ? -11.951 -6.502 13.597 1.00 81.19 71 ALA A C 1
ATOM 525 O O . ALA A 1 71 ? -12.078 -5.335 13.240 1.00 81.19 71 ALA A O 1
ATOM 526 N N . VAL A 1 72 ? -11.254 -7.389 12.882 1.00 80.94 72 VAL A N 1
ATOM 527 C CA . VAL A 1 72 ? -10.580 -7.081 11.610 1.00 80.94 72 VAL A CA 1
ATOM 528 C C . VAL A 1 72 ? -10.855 -8.189 10.605 1.00 80.94 72 VAL A C 1
ATOM 530 O O . VAL A 1 72 ? -10.895 -9.365 10.956 1.00 80.94 72 VAL A O 1
ATOM 533 N N . LYS A 1 73 ? -11.033 -7.813 9.337 1.00 81.94 73 LYS A N 1
ATOM 534 C CA . LYS A 1 73 ? -11.065 -8.746 8.210 1.00 81.94 73 LYS A CA 1
ATOM 535 C C . LYS A 1 73 ? -10.347 -8.124 7.028 1.00 81.94 73 LYS A C 1
ATOM 537 O O . LYS A 1 73 ? -10.839 -7.119 6.524 1.00 81.94 73 LYS A O 1
ATOM 542 N N . THR A 1 74 ? -9.254 -8.730 6.574 1.00 79.19 74 THR A N 1
ATOM 543 C CA . THR A 1 74 ? -8.519 -8.260 5.397 1.00 79.19 74 THR A CA 1
ATOM 544 C C . THR A 1 74 ? -9.067 -8.869 4.107 1.00 79.19 74 THR A C 1
ATOM 546 O O . THR A 1 74 ? -9.662 -9.947 4.079 1.00 79.19 74 THR A O 1
ATOM 549 N N . VAL A 1 75 ? -8.893 -8.139 3.010 1.00 77.00 75 VAL A N 1
ATOM 550 C CA . VAL A 1 75 ? -9.176 -8.581 1.642 1.00 77.00 75 VAL A CA 1
ATOM 551 C C . VAL A 1 75 ? -7.930 -8.225 0.849 1.00 77.00 75 VAL A C 1
ATOM 553 O O . VAL A 1 75 ? -7.473 -7.102 0.956 1.00 77.00 75 VAL A O 1
ATOM 556 N N . HIS A 1 76 ? -7.335 -9.140 0.091 1.00 77.06 76 HIS A N 1
ATOM 557 C CA . HIS A 1 76 ? -6.141 -8.827 -0.699 1.00 77.06 76 HIS A CA 1
ATOM 558 C C . HIS A 1 76 ? -6.508 -8.666 -2.169 1.00 77.06 76 HIS A C 1
ATOM 560 O O . HIS A 1 76 ? -6.986 -9.611 -2.788 1.00 77.06 76 HIS A O 1
ATOM 566 N N . MET A 1 77 ? -6.266 -7.480 -2.735 1.00 73.62 77 MET A N 1
ATOM 567 C CA . MET A 1 77 ? -6.550 -7.219 -4.152 1.00 73.62 77 MET A CA 1
ATOM 568 C C . MET A 1 77 ? -5.738 -8.093 -5.108 1.00 73.62 77 MET A C 1
ATOM 570 O O . MET A 1 77 ? -6.226 -8.398 -6.190 1.00 73.62 77 MET A O 1
ATOM 574 N N . ASP A 1 78 ? -4.555 -8.547 -4.686 1.00 74.25 78 ASP A N 1
ATOM 575 C CA . ASP A 1 78 ? -3.731 -9.473 -5.463 1.00 74.25 78 ASP A CA 1
ATOM 576 C C . ASP A 1 78 ? -4.447 -10.813 -5.771 1.00 74.25 78 ASP A C 1
ATOM 578 O O . ASP A 1 78 ? -4.013 -11.541 -6.654 1.00 74.25 78 ASP A O 1
ATOM 582 N N . TYR A 1 79 ? -5.550 -11.146 -5.082 1.00 76.50 79 TYR A N 1
ATOM 583 C CA . TYR A 1 79 ? -6.374 -12.335 -5.364 1.00 76.50 79 TYR A CA 1
ATOM 584 C C . TYR A 1 79 ? -7.458 -12.121 -6.424 1.00 76.50 79 TYR A C 1
ATOM 586 O O . TYR A 1 79 ? -8.222 -13.038 -6.706 1.00 76.50 79 TYR A O 1
ATOM 594 N N . TYR A 1 80 ? -7.561 -10.915 -6.979 1.00 74.75 80 TYR A N 1
ATOM 595 C CA . TYR A 1 80 ? -8.571 -10.562 -7.980 1.00 74.75 80 TYR A CA 1
ATOM 596 C C . TYR A 1 80 ? -7.935 -10.097 -9.285 1.00 74.75 80 TYR A C 1
ATOM 598 O O . TYR A 1 80 ? -8.573 -9.365 -10.044 1.00 74.75 80 TYR A O 1
ATOM 606 N N . TYR A 1 81 ? -6.679 -10.476 -9.530 1.00 73.00 81 TYR A N 1
ATOM 607 C CA . TYR A 1 81 ? -6.151 -10.404 -10.883 1.00 73.00 81 TYR A CA 1
ATOM 608 C C . TYR A 1 81 ? -6.954 -11.339 -11.779 1.00 73.00 81 TYR A C 1
ATOM 610 O O . TYR A 1 81 ? -7.437 -12.381 -11.337 1.00 73.00 81 TYR A O 1
ATOM 618 N N . TRP A 1 82 ? -7.117 -10.921 -13.026 1.00 72.38 82 TRP A N 1
ATOM 619 C CA . TRP A 1 82 ? -7.633 -11.793 -14.061 1.00 72.38 82 TRP A CA 1
ATOM 620 C C . TRP A 1 82 ? -6.654 -12.954 -14.289 1.00 72.38 82 TRP A C 1
ATOM 622 O O . TRP A 1 82 ? -5.442 -12.782 -14.129 1.00 72.38 82 TRP A O 1
ATOM 632 N N . ASP A 1 83 ? -7.201 -14.124 -14.615 1.00 73.88 83 ASP A N 1
ATOM 633 C CA . ASP A 1 83 ? -6.417 -15.256 -15.112 1.00 73.88 83 ASP A CA 1
ATOM 634 C C . ASP A 1 83 ? -5.821 -14.898 -16.471 1.00 73.88 83 ASP A C 1
ATOM 636 O O . ASP A 1 83 ? -6.499 -14.231 -17.246 1.00 73.88 83 ASP A O 1
ATOM 640 N N . GLU A 1 84 ? -4.605 -15.366 -16.777 1.00 70.00 84 GLU A N 1
ATOM 641 C CA . GLU A 1 84 ? -3.844 -14.995 -17.985 1.00 70.00 84 GLU A CA 1
ATOM 642 C C . GLU A 1 84 ? -4.649 -15.096 -19.298 1.00 70.00 84 GLU A C 1
ATOM 644 O O . GLU A 1 84 ? -4.442 -14.317 -20.223 1.00 70.00 84 GLU A O 1
ATOM 649 N N . ASP A 1 85 ? -5.593 -16.026 -19.402 1.00 75.06 85 ASP A N 1
ATOM 650 C CA . ASP A 1 85 ? -6.436 -16.247 -20.581 1.00 75.06 85 ASP A CA 1
ATOM 651 C C . ASP A 1 85 ? -7.737 -15.423 -20.597 1.00 75.06 85 ASP A C 1
ATOM 653 O O . ASP A 1 85 ? -8.530 -15.514 -21.539 1.00 75.06 85 ASP A O 1
ATOM 657 N N . SER A 1 86 ? -7.967 -14.590 -19.582 1.00 76.62 86 SER A N 1
ATOM 658 C CA . SER A 1 86 ? -9.159 -13.758 -19.468 1.00 76.62 86 SER A CA 1
ATOM 659 C C . SER A 1 86 ? -9.290 -12.801 -20.658 1.00 76.62 86 SER A C 1
ATOM 661 O O . SER A 1 86 ? -8.365 -12.037 -20.952 1.00 76.62 86 SER A O 1
ATOM 663 N N . PRO A 1 87 ? -10.476 -12.720 -21.290 1.00 75.62 87 PRO A N 1
ATOM 664 C CA . PRO A 1 87 ? -10.729 -11.770 -22.373 1.00 75.62 87 PRO A CA 1
ATOM 665 C C . PRO A 1 87 ? -10.719 -10.307 -21.901 1.00 75.62 87 PRO A C 1
ATOM 667 O O . PRO A 1 87 ? -10.733 -9.402 -22.730 1.00 75.62 87 PRO A O 1
ATOM 670 N N . ASN A 1 88 ? -10.707 -10.070 -20.583 1.00 72.38 88 ASN A N 1
ATOM 671 C CA . ASN A 1 88 ? -10.622 -8.737 -19.986 1.00 72.38 88 ASN A CA 1
ATOM 672 C C . ASN A 1 88 ? -9.169 -8.284 -19.754 1.00 72.38 88 ASN A C 1
ATOM 674 O O . ASN A 1 88 ? -8.946 -7.237 -19.157 1.00 72.38 88 ASN A O 1
ATOM 678 N N . HIS A 1 89 ? -8.163 -9.065 -20.160 1.00 71.31 89 HIS A N 1
ATOM 679 C CA . HIS A 1 89 ? -6.780 -8.623 -20.042 1.00 71.31 89 HIS A CA 1
ATOM 680 C C . HIS A 1 89 ? -6.400 -7.588 -21.098 1.00 71.31 89 HIS A C 1
ATOM 682 O O . HIS A 1 89 ? -6.644 -7.755 -22.293 1.00 71.31 89 HIS A O 1
ATOM 688 N N . VAL A 1 90 ? -5.661 -6.570 -20.657 1.00 68.56 90 VAL A N 1
ATOM 689 C CA . VAL A 1 90 ? -4.913 -5.692 -21.553 1.00 68.56 90 VAL A CA 1
ATOM 690 C C . VAL A 1 90 ? -3.557 -6.335 -21.835 1.00 68.56 90 VAL A C 1
ATOM 692 O O . VAL A 1 90 ? -2.749 -6.539 -20.929 1.00 68.56 90 VAL A O 1
ATOM 695 N N . LEU A 1 91 ? -3.298 -6.661 -23.098 1.00 72.31 91 LEU A N 1
ATOM 696 C CA . LEU A 1 91 ? -2.004 -7.175 -23.548 1.00 72.31 91 LEU A CA 1
ATOM 697 C C . LEU A 1 91 ? -1.052 -6.012 -23.826 1.00 72.31 91 LEU A C 1
ATOM 699 O O . LEU A 1 91 ? -1.465 -5.006 -24.398 1.00 72.31 91 LEU A O 1
ATOM 703 N N . LEU A 1 92 ? 0.217 -6.168 -23.452 1.00 71.00 92 LEU A N 1
ATOM 704 C CA . LEU A 1 92 ? 1.306 -5.257 -23.799 1.00 71.00 92 LEU A CA 1
ATOM 705 C C . LEU A 1 92 ? 2.110 -5.850 -24.968 1.00 71.00 92 LEU A C 1
ATOM 707 O O . LEU A 1 92 ? 2.911 -6.774 -24.750 1.00 71.00 92 LEU A O 1
ATOM 711 N N . PRO A 1 93 ? 1.911 -5.368 -26.211 1.00 74.94 93 PRO A N 1
ATOM 712 C CA . PRO A 1 93 ? 2.586 -5.908 -27.391 1.00 74.94 93 PRO A CA 1
ATOM 713 C C . PRO A 1 93 ? 4.113 -5.889 -27.282 1.00 74.94 93 PRO A C 1
ATOM 715 O O . PRO A 1 93 ? 4.782 -6.844 -27.674 1.00 74.94 93 PRO A O 1
ATOM 718 N N . GLU A 1 94 ? 4.670 -4.841 -26.681 1.00 73.06 94 GLU A N 1
ATOM 719 C CA . GLU A 1 94 ? 6.105 -4.628 -26.496 1.00 73.06 94 GLU A CA 1
ATOM 720 C C . GLU A 1 94 ? 6.783 -5.645 -25.557 1.00 73.06 94 GLU A C 1
ATOM 722 O O . GLU A 1 94 ? 8.008 -5.741 -25.551 1.00 73.06 94 GLU A O 1
ATOM 727 N N . PHE A 1 95 ? 6.009 -6.445 -24.812 1.00 71.31 95 PHE A N 1
ATOM 728 C CA . PHE A 1 95 ? 6.506 -7.550 -23.978 1.00 71.31 95 PHE A CA 1
ATOM 729 C C . PHE A 1 95 ? 6.117 -8.929 -24.517 1.00 71.31 95 PHE A C 1
ATOM 731 O O . PHE A 1 95 ? 6.063 -9.897 -23.757 1.00 71.31 95 PHE A O 1
ATOM 738 N N . GLY A 1 96 ? 5.832 -9.033 -25.818 1.00 69.31 96 GLY A N 1
ATOM 739 C CA . GLY A 1 96 ? 5.384 -10.282 -26.433 1.00 69.31 96 GLY A CA 1
ATOM 740 C C . GLY A 1 96 ? 3.969 -10.661 -26.000 1.00 69.31 96 GLY A C 1
ATOM 741 O O . GLY A 1 96 ? 3.713 -11.831 -25.731 1.00 69.31 96 GLY A O 1
ATOM 742 N N . ASN A 1 97 ? 3.074 -9.669 -25.906 1.00 68.56 97 ASN A N 1
ATOM 743 C CA . ASN A 1 97 ? 1.693 -9.813 -25.431 1.00 68.56 97 ASN A CA 1
ATOM 744 C C . ASN A 1 97 ? 1.586 -10.336 -23.992 1.00 68.56 97 ASN A C 1
ATOM 746 O O . ASN A 1 97 ? 0.709 -11.134 -23.6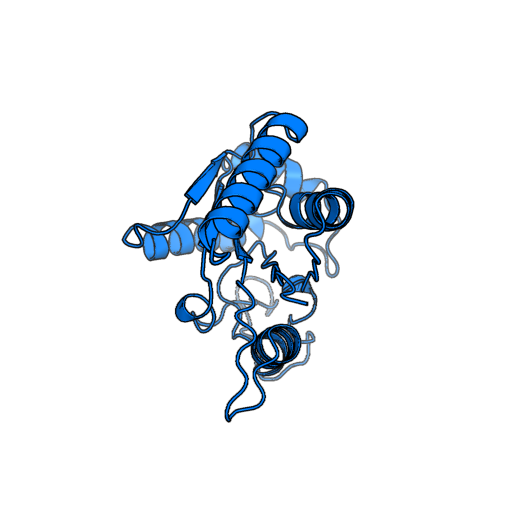75 1.00 68.56 97 ASN A O 1
ATOM 750 N N . ARG A 1 98 ? 2.471 -9.878 -23.103 1.00 65.06 98 ARG A N 1
ATOM 751 C CA . ARG A 1 98 ? 2.313 -10.122 -21.664 1.00 65.06 98 ARG A CA 1
ATOM 752 C C . ARG A 1 98 ? 1.321 -9.143 -21.052 1.00 65.06 98 ARG A C 1
ATOM 754 O O . ARG A 1 98 ? 1.118 -8.045 -21.561 1.00 65.06 98 ARG A O 1
ATOM 761 N N . PHE A 1 99 ? 0.694 -9.560 -19.965 1.00 65.25 99 PHE A N 1
ATOM 762 C CA . PHE A 1 99 ? -0.482 -8.892 -19.426 1.00 65.25 99 PHE A CA 1
ATOM 763 C C . PHE A 1 99 ? -0.130 -7.670 -18.577 1.00 65.25 99 PHE A C 1
ATOM 765 O O . PHE A 1 99 ? 0.745 -7.707 -17.710 1.00 65.25 99 PHE A O 1
ATOM 772 N N . ALA A 1 100 ? -0.875 -6.599 -18.807 1.00 58.62 100 ALA A N 1
ATOM 773 C CA . ALA A 1 100 ? -1.007 -5.454 -17.932 1.00 58.62 100 ALA A CA 1
ATOM 774 C C . ALA A 1 100 ? -2.304 -5.596 -17.129 1.00 58.62 100 ALA A C 1
ATOM 776 O O . ALA A 1 100 ? -3.389 -5.688 -17.699 1.00 58.62 100 ALA A O 1
ATOM 777 N N . ASN A 1 101 ? -2.222 -5.553 -15.801 1.00 55.69 101 ASN A N 1
ATOM 778 C CA . ASN A 1 101 ? -3.406 -5.614 -14.937 1.00 55.69 101 ASN A CA 1
ATOM 779 C C . ASN A 1 101 ? -3.927 -4.204 -14.602 1.00 55.69 101 ASN A C 1
ATOM 781 O O . ASN A 1 101 ? -4.030 -3.870 -13.423 1.00 55.69 101 ASN A O 1
ATOM 785 N N . TRP A 1 102 ? -4.164 -3.343 -15.607 1.00 54.97 102 TRP A N 1
ATOM 786 C CA . TRP A 1 102 ? -4.397 -1.891 -15.427 1.00 54.97 102 TRP A CA 1
ATOM 787 C C . TRP A 1 102 ? -5.825 -1.468 -15.810 1.00 54.97 102 TRP A C 1
ATOM 789 O O . TRP A 1 102 ? -6.070 -1.139 -16.966 1.00 54.97 102 TRP A O 1
ATOM 799 N N . GLU A 1 103 ? -6.768 -1.380 -14.873 1.00 45.72 103 GLU A N 1
ATOM 800 C CA . GLU A 1 103 ? -8.108 -0.845 -15.168 1.00 45.72 103 GLU A CA 1
ATOM 801 C C . GLU A 1 103 ? -8.716 -0.022 -13.980 1.00 45.72 103 GLU A C 1
ATOM 803 O O . GLU A 1 103 ? -8.698 -0.424 -12.846 1.00 45.72 103 GLU A O 1
ATOM 808 N N . GLY A 1 104 ? -9.287 1.170 -14.175 1.00 47.69 104 GLY A N 1
ATOM 809 C CA . GLY A 1 104 ? -10.326 1.807 -13.312 1.00 47.69 104 GLY A CA 1
ATOM 810 C C . GLY A 1 104 ? -10.160 2.159 -11.795 1.00 47.69 104 GLY A C 1
ATOM 811 O O . GLY A 1 104 ? -9.670 1.412 -10.952 1.00 47.69 104 GLY A O 1
ATOM 812 N N . LYS A 1 105 ? -10.823 3.266 -11.391 1.00 52.34 105 LYS A N 1
ATOM 813 C CA . LYS A 1 105 ? -10.950 3.801 -10.007 1.00 52.34 105 LYS A CA 1
ATOM 814 C C . LYS A 1 105 ? -12.193 3.396 -9.146 1.00 52.34 105 LYS A C 1
ATOM 816 O O . LYS A 1 105 ? -12.616 4.217 -8.330 1.00 52.34 105 LYS A O 1
ATOM 821 N N . PRO A 1 106 ? -12.836 2.207 -9.235 1.00 56.34 106 PRO A N 1
ATOM 822 C CA . PRO A 1 106 ? -14.132 1.986 -8.566 1.00 56.34 106 PRO A CA 1
ATOM 823 C C . PRO A 1 106 ? -14.151 2.071 -7.032 1.00 56.34 106 PRO A C 1
ATOM 825 O O . PRO A 1 106 ? -15.227 2.250 -6.465 1.00 56.34 106 PRO A O 1
ATOM 828 N N . LEU A 1 107 ? -13.015 1.890 -6.342 1.00 65.12 107 LEU A N 1
ATOM 829 C CA . LEU A 1 107 ? -13.015 1.662 -4.889 1.00 65.12 107 LEU A CA 1
ATOM 830 C C . LEU A 1 107 ? -12.836 2.902 -4.009 1.00 65.12 107 LEU A C 1
ATOM 832 O O . LEU A 1 107 ? -13.237 2.856 -2.847 1.00 65.12 107 LEU A O 1
ATOM 836 N N . LEU A 1 108 ? -12.274 3.999 -4.531 1.00 69.56 108 LEU A N 1
ATOM 837 C CA . LEU A 1 108 ? -11.871 5.153 -3.710 1.00 69.56 108 LEU A CA 1
ATOM 838 C C . LEU A 1 108 ? -13.003 5.724 -2.859 1.00 69.56 108 LEU A C 1
ATOM 840 O O . LEU A 1 108 ? -12.813 5.980 -1.675 1.00 69.56 108 LEU A O 1
ATOM 844 N N . GLN A 1 109 ? -14.183 5.861 -3.457 1.00 72.44 109 GLN A N 1
ATOM 845 C CA . GLN A 1 109 ? -15.361 6.444 -2.815 1.00 72.44 109 GLN A CA 1
ATOM 846 C C . GLN A 1 109 ? -15.929 5.609 -1.655 1.00 72.44 109 GLN A C 1
ATOM 848 O O . GLN A 1 109 ? -16.777 6.096 -0.915 1.00 72.44 109 GLN A O 1
ATOM 853 N N . TYR A 1 110 ? -15.509 4.348 -1.505 1.00 75.12 110 TYR A N 1
ATOM 854 C CA . TYR A 1 110 ? -15.991 3.469 -0.437 1.00 75.12 110 TYR A CA 1
ATOM 855 C C . TYR A 1 110 ? -15.079 3.466 0.793 1.00 75.12 110 TYR A C 1
ATOM 857 O O . TYR A 1 110 ? -15.485 2.949 1.832 1.00 75.12 110 TYR A O 1
ATOM 865 N N . PHE A 1 111 ? -13.864 4.014 0.702 1.00 78.94 111 PHE A N 1
ATOM 866 C CA . PHE A 1 111 ? -12.928 4.039 1.822 1.00 78.94 111 PHE A CA 1
ATOM 867 C C . PHE A 1 111 ? -13.240 5.191 2.777 1.00 78.94 111 PHE A C 1
ATOM 869 O O . PHE A 1 111 ? -13.343 6.342 2.370 1.00 78.94 111 PHE A O 1
ATOM 876 N N . ASN A 1 112 ? -13.336 4.886 4.073 1.00 82.88 112 ASN A N 1
ATOM 877 C CA . ASN A 1 112 ? -13.473 5.906 5.116 1.00 82.88 112 ASN A CA 1
ATOM 878 C C . ASN A 1 112 ? -12.138 6.575 5.442 1.00 82.88 112 ASN A C 1
ATOM 880 O O . ASN A 1 112 ? -12.121 7.711 5.901 1.00 82.88 112 ASN A O 1
ATOM 884 N N . LYS A 1 113 ? -11.033 5.852 5.241 1.00 86.56 113 LYS A N 1
ATOM 885 C CA . LYS A 1 113 ? -9.679 6.387 5.344 1.00 86.56 113 LYS A CA 1
ATOM 886 C C . LYS A 1 113 ? -8.770 5.704 4.343 1.00 86.56 113 LYS A C 1
ATOM 888 O O . LYS A 1 113 ? -8.920 4.507 4.085 1.00 86.56 113 LYS A O 1
ATOM 893 N N . LYS A 1 114 ? -7.842 6.475 3.787 1.00 87.38 114 LYS A N 1
ATOM 894 C CA . LYS A 1 114 ? -6.925 6.045 2.738 1.00 87.38 114 LYS A CA 1
ATOM 895 C C . LYS A 1 114 ? -5.493 6.285 3.197 1.00 87.38 114 LYS A C 1
ATOM 897 O O . LYS A 1 114 ? -5.138 7.398 3.565 1.00 87.38 114 LYS A O 1
ATOM 902 N N . TYR A 1 115 ? -4.679 5.245 3.147 1.00 89.50 115 TYR A N 1
ATOM 903 C CA . TYR A 1 115 ? -3.246 5.291 3.394 1.00 89.50 115 TYR A CA 1
ATOM 904 C C . TYR A 1 115 ? -2.505 4.957 2.107 1.00 89.50 115 TYR A C 1
ATOM 906 O O . TYR A 1 115 ? -2.930 4.066 1.372 1.00 89.50 115 TYR A O 1
ATOM 914 N N . PHE A 1 116 ? -1.382 5.611 1.838 1.00 88.19 116 PHE A N 1
ATOM 915 C CA . PHE A 1 116 ? -0.595 5.392 0.630 1.00 88.19 116 PHE A CA 1
ATOM 916 C C . PHE A 1 116 ? 0.893 5.269 0.955 1.00 88.19 116 PHE A C 1
ATOM 918 O O . PHE A 1 116 ? 1.551 6.251 1.282 1.00 88.19 116 PHE A O 1
ATOM 925 N N . PHE A 1 117 ? 1.443 4.064 0.825 1.00 89.62 117 PHE A N 1
ATOM 926 C CA . PHE A 1 117 ? 2.870 3.811 1.009 1.00 89.62 117 PHE A CA 1
ATOM 927 C C . PHE A 1 117 ? 3.690 4.394 -0.142 1.00 89.62 117 PHE A C 1
ATOM 929 O O . PHE A 1 117 ? 3.517 4.017 -1.302 1.00 89.62 117 PHE A O 1
ATOM 936 N N . THR A 1 118 ? 4.639 5.261 0.174 1.00 91.31 118 THR A N 1
ATOM 937 C CA . THR A 1 118 ? 5.630 5.777 -0.765 1.00 91.31 118 THR A CA 1
ATOM 938 C C . THR A 1 118 ? 6.956 5.051 -0.567 1.00 91.31 118 THR A C 1
ATOM 940 O O . THR A 1 118 ? 7.307 4.620 0.531 1.00 91.31 118 THR A O 1
ATOM 943 N N . LEU A 1 119 ? 7.689 4.870 -1.661 1.00 90.56 119 LEU A N 1
ATOM 944 C CA . LEU A 1 119 ? 9.072 4.410 -1.648 1.00 90.56 119 LEU A CA 1
ATOM 945 C C . LEU A 1 119 ? 9.857 5.164 -2.727 1.00 90.56 119 LEU A C 1
ATOM 947 O O . LEU A 1 119 ? 9.303 5.405 -3.807 1.00 90.56 119 LEU A O 1
ATOM 951 N N . PRO A 1 120 ? 11.140 5.482 -2.485 1.00 93.81 120 PRO A N 1
ATOM 952 C CA . PRO A 1 120 ? 12.073 5.835 -3.549 1.00 93.81 120 PRO A CA 1
ATOM 953 C C . PRO A 1 120 ? 12.164 4.713 -4.591 1.00 93.81 120 PRO A C 1
ATOM 955 O O . PRO A 1 120 ? 12.018 3.532 -4.251 1.00 93.81 120 PRO A O 1
ATOM 958 N N . LYS A 1 121 ? 12.418 5.071 -5.855 1.00 93.44 121 LYS A N 1
ATOM 959 C CA . LYS A 1 121 ? 12.460 4.125 -6.984 1.00 93.44 121 LYS A CA 1
ATOM 960 C C . LYS A 1 121 ? 13.437 2.985 -6.733 1.00 93.44 121 LYS A C 1
ATOM 962 O O . LYS A 1 121 ? 13.112 1.821 -6.946 1.00 93.44 121 LYS A O 1
ATOM 967 N N . GLU A 1 122 ? 14.616 3.330 -6.244 1.00 94.25 122 GLU A N 1
ATOM 968 C CA . GLU A 1 122 ? 15.751 2.442 -6.035 1.00 94.25 122 GLU A CA 1
ATOM 969 C C . GLU A 1 122 ? 15.438 1.408 -4.952 1.00 94.25 122 GLU A C 1
ATOM 971 O O . GLU A 1 122 ? 15.680 0.214 -5.131 1.00 94.25 122 GLU A O 1
ATOM 976 N N . GLU A 1 123 ? 14.835 1.848 -3.847 1.00 93.12 123 GLU A N 1
ATOM 977 C CA . GLU A 1 123 ? 14.423 0.961 -2.760 1.00 93.12 123 GLU A CA 1
ATOM 978 C C . GLU A 1 123 ? 13.244 0.078 -3.191 1.00 93.12 123 GLU A C 1
ATOM 980 O O . GLU A 1 123 ? 13.217 -1.123 -2.911 1.00 93.12 123 GLU A O 1
ATOM 985 N N . CYS A 1 124 ? 12.297 0.641 -3.944 1.00 91.06 124 CYS A N 1
ATOM 986 C CA . CYS A 1 124 ? 11.191 -0.100 -4.537 1.00 91.06 124 CYS A CA 1
ATOM 987 C C . CYS A 1 124 ? 11.698 -1.218 -5.464 1.00 91.06 124 CYS A C 1
ATOM 989 O O . CYS A 1 124 ? 11.292 -2.376 -5.318 1.00 91.06 124 CYS A O 1
ATOM 991 N N . TRP A 1 125 ? 12.649 -0.904 -6.348 1.00 91.44 125 TRP A N 1
ATOM 992 C CA . TRP A 1 125 ? 13.285 -1.871 -7.237 1.00 91.44 125 TRP A CA 1
ATOM 993 C C . TRP A 1 125 ? 14.048 -2.945 -6.465 1.00 91.44 125 TRP A C 1
ATOM 995 O O . TRP A 1 125 ? 13.842 -4.140 -6.687 1.00 91.44 125 TRP A O 1
ATOM 1005 N N . LYS A 1 126 ? 14.874 -2.540 -5.495 1.00 92.94 126 LYS A N 1
ATOM 1006 C CA . LYS A 1 126 ? 15.648 -3.448 -4.639 1.00 92.94 126 LYS A CA 1
ATOM 1007 C C . LYS A 1 126 ? 14.759 -4.460 -3.917 1.00 92.94 126 LYS A C 1
ATOM 1009 O O . LYS A 1 126 ? 15.127 -5.631 -3.842 1.00 92.94 126 LYS A O 1
ATOM 1014 N N . ARG A 1 127 ? 13.600 -4.033 -3.406 1.00 89.94 127 ARG A N 1
ATOM 1015 C CA . ARG A 1 127 ? 12.622 -4.921 -2.757 1.00 89.94 127 ARG A CA 1
ATOM 1016 C C . ARG A 1 127 ? 11.793 -5.737 -3.749 1.00 89.94 127 ARG A C 1
ATOM 1018 O O . ARG A 1 127 ? 11.270 -6.783 -3.376 1.00 89.94 127 ARG A O 1
ATOM 1025 N N . ARG A 1 128 ? 11.582 -5.255 -4.978 1.00 88.31 128 ARG A N 1
ATOM 1026 C CA . ARG A 1 128 ? 10.822 -5.983 -6.005 1.00 88.31 128 ARG A CA 1
ATOM 1027 C C . ARG A 1 128 ? 11.650 -7.108 -6.613 1.00 88.31 128 ARG A C 1
ATOM 1029 O O . ARG A 1 128 ? 11.149 -8.222 -6.682 1.00 88.31 128 ARG A O 1
ATOM 1036 N N . ARG A 1 129 ? 12.907 -6.842 -6.980 1.00 88.38 129 ARG A N 1
ATOM 1037 C CA . ARG A 1 129 ? 13.803 -7.832 -7.606 1.00 88.38 129 ARG A CA 1
ATOM 1038 C C . ARG A 1 129 ? 14.099 -9.043 -6.717 1.00 88.38 129 ARG A C 1
ATOM 1040 O O . ARG A 1 129 ? 14.480 -10.088 -7.220 1.00 88.38 129 ARG A O 1
ATOM 1047 N N . SER A 1 130 ? 13.967 -8.898 -5.396 1.00 87.88 130 SER A N 1
ATOM 1048 C CA . SER A 1 130 ? 14.136 -10.000 -4.441 1.00 87.88 130 SER A CA 1
ATOM 1049 C C . SER A 1 130 ? 12.872 -10.844 -4.259 1.00 87.88 130 SER A C 1
ATOM 1051 O O . SER A 1 130 ? 12.917 -11.859 -3.567 1.00 87.88 130 SER A O 1
ATOM 1053 N N . ARG A 1 131 ? 11.739 -10.432 -4.838 1.00 84.12 131 ARG A N 1
ATOM 1054 C CA . ARG A 1 131 ? 10.468 -11.148 -4.754 1.00 84.12 131 ARG A CA 1
ATOM 1055 C C . ARG A 1 131 ? 10.286 -12.038 -5.978 1.00 84.12 131 ARG A C 1
ATOM 1057 O O . ARG A 1 131 ? 10.539 -11.621 -7.102 1.00 84.12 131 ARG A O 1
ATOM 1064 N N . THR A 1 132 ? 9.774 -13.241 -5.756 1.00 82.62 132 THR A N 1
ATOM 1065 C CA . THR A 1 132 ? 9.394 -14.159 -6.832 1.00 82.62 132 THR A CA 1
ATOM 1066 C C . THR A 1 132 ? 7.938 -13.912 -7.218 1.00 82.62 132 THR A C 1
ATOM 1068 O O . THR A 1 132 ? 7.043 -14.074 -6.387 1.00 82.62 132 THR A O 1
ATOM 1071 N N . TYR A 1 133 ? 7.714 -13.491 -8.462 1.00 78.56 133 TYR A N 1
ATOM 1072 C CA . TYR A 1 133 ? 6.388 -13.389 -9.074 1.00 78.56 133 TYR A CA 1
ATOM 1073 C C . TYR A 1 133 ? 6.127 -14.616 -9.950 1.00 78.56 133 TYR A C 1
ATOM 1075 O O . TYR A 1 133 ? 7.065 -15.213 -10.482 1.00 78.56 133 TYR A O 1
ATOM 1083 N N . VAL A 1 134 ? 4.855 -14.996 -10.068 1.00 75.69 134 VAL A N 1
ATOM 1084 C CA . VAL A 1 134 ? 4.389 -16.052 -10.970 1.00 75.69 134 VAL A CA 1
ATOM 1085 C C . VAL A 1 134 ? 3.309 -15.435 -11.866 1.00 75.69 134 VAL A C 1
ATOM 1087 O O . VAL A 1 134 ? 2.277 -15.039 -11.323 1.00 75.69 134 VAL A O 1
ATOM 1090 N N . PRO A 1 135 ? 3.553 -15.309 -13.185 1.00 76.56 135 PRO A N 1
ATOM 1091 C CA . PRO A 1 135 ? 4.827 -15.563 -13.868 1.00 76.56 135 PRO A CA 1
ATOM 1092 C C . PRO A 1 135 ? 5.924 -14.556 -13.448 1.00 76.56 135 PRO A C 1
ATOM 1094 O O . PRO A 1 135 ? 5.611 -13.489 -12.912 1.00 76.56 135 PRO A O 1
ATOM 1097 N N . PRO A 1 136 ? 7.218 -14.871 -13.659 1.00 81.75 136 PRO A N 1
ATOM 1098 C CA . PRO A 1 136 ? 8.304 -13.936 -13.375 1.00 81.75 136 PRO A CA 1
ATOM 1099 C C . PRO A 1 136 ? 8.176 -12.633 -14.171 1.00 81.75 136 PRO A C 1
ATOM 1101 O O . PRO A 1 136 ? 7.699 -12.641 -15.309 1.00 81.75 136 PRO A O 1
ATOM 1104 N N . ASP A 1 137 ? 8.656 -11.532 -13.586 1.00 83.31 137 ASP A N 1
ATOM 1105 C CA . ASP A 1 137 ? 8.732 -10.243 -14.276 1.00 83.31 137 ASP A CA 1
ATOM 1106 C C . ASP A 1 137 ? 9.581 -10.381 -15.561 1.00 83.31 137 ASP A C 1
ATOM 1108 O O . ASP A 1 137 ? 10.699 -10.906 -15.500 1.00 83.31 137 ASP A O 1
ATOM 1112 N N . PRO A 1 138 ? 9.089 -9.902 -16.718 1.00 83.56 138 PRO A N 1
ATOM 1113 C CA . PRO A 1 138 ? 9.884 -9.803 -17.939 1.00 83.56 138 PRO A CA 1
ATOM 1114 C C . PRO A 1 138 ? 11.066 -8.841 -17.786 1.00 83.56 138 PRO A C 1
ATOM 1116 O O . PRO A 1 138 ? 11.085 -7.980 -16.902 1.00 83.56 138 PRO A O 1
ATOM 1119 N N . GLU A 1 139 ? 12.030 -8.941 -18.701 1.00 85.56 139 GLU A N 1
ATOM 1120 C CA . GLU A 1 139 ? 13.130 -7.979 -18.789 1.00 85.56 139 GLU A CA 1
ATOM 1121 C C . GLU A 1 139 ? 12.595 -6.542 -18.935 1.00 85.56 139 GLU A C 1
ATOM 1123 O O . GLU A 1 139 ? 11.603 -6.297 -19.623 1.00 85.56 139 GLU A O 1
ATOM 1128 N N . ASP A 1 140 ? 13.222 -5.596 -18.231 1.00 87.31 140 ASP A N 1
ATOM 1129 C CA . ASP A 1 140 ? 12.841 -4.177 -18.140 1.00 87.31 140 ASP A CA 1
ATOM 1130 C C . ASP A 1 140 ? 11.411 -3.865 -17.661 1.00 87.31 140 ASP A C 1
ATOM 1132 O O . ASP A 1 140 ? 11.011 -2.697 -17.650 1.00 87.31 140 ASP A O 1
ATOM 1136 N N . TYR A 1 141 ? 10.630 -4.856 -17.224 1.00 84.94 141 TYR A N 1
ATOM 1137 C CA . TYR A 1 141 ? 9.225 -4.653 -16.857 1.00 84.94 141 TYR A CA 1
ATOM 1138 C C . TYR A 1 141 ? 9.041 -3.602 -15.755 1.00 84.94 141 TYR A C 1
ATOM 1140 O O . TYR A 1 141 ? 8.098 -2.808 -15.778 1.00 84.94 141 TYR A O 1
ATOM 1148 N N . PHE A 1 142 ? 9.977 -3.536 -14.805 1.00 86.75 142 PHE A N 1
ATOM 1149 C CA . PHE A 1 142 ? 9.935 -2.516 -13.763 1.00 86.75 142 PHE A CA 1
ATOM 1150 C C . PHE A 1 142 ? 10.068 -1.094 -14.322 1.00 86.75 142 PHE A C 1
ATOM 1152 O O . PHE A 1 142 ? 9.288 -0.215 -13.962 1.00 86.75 142 PHE A O 1
ATOM 1159 N N . GLU A 1 143 ? 11.042 -0.883 -15.203 1.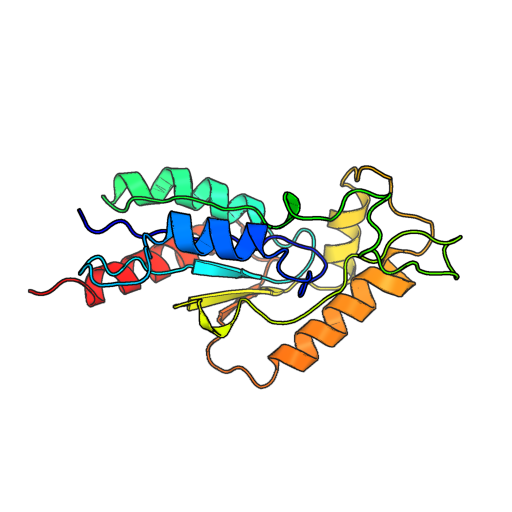00 89.81 143 GLU A N 1
ATOM 1160 C CA . GLU A 1 143 ? 11.384 0.427 -15.758 1.00 89.81 143 GLU A CA 1
ATOM 1161 C C . GLU A 1 143 ? 10.347 0.919 -16.763 1.00 89.81 143 GLU A C 1
ATOM 1163 O O . GLU A 1 143 ? 9.977 2.092 -16.761 1.00 89.81 143 GLU A O 1
ATOM 1168 N N . LYS A 1 144 ? 9.855 0.012 -17.606 1.00 84.88 144 LYS A N 1
ATOM 1169 C CA . LYS A 1 144 ? 8.943 0.337 -18.704 1.00 84.88 144 LYS A CA 1
ATOM 1170 C C . LYS A 1 144 ? 7.472 0.329 -18.293 1.00 84.88 144 LYS A C 1
ATOM 1172 O O . LYS A 1 144 ? 6.673 0.996 -18.941 1.00 84.88 144 LYS A O 1
ATOM 1177 N N . VAL A 1 145 ? 7.109 -0.401 -17.234 1.00 81.12 145 VAL A N 1
ATOM 1178 C CA . VAL A 1 145 ? 5.702 -0.589 -16.845 1.00 81.12 145 VAL A CA 1
ATOM 1179 C C . VAL A 1 145 ? 5.462 -0.228 -15.385 1.00 81.12 145 VAL A C 1
ATOM 1181 O O . VAL A 1 145 ? 4.761 0.739 -15.100 1.00 81.12 145 VAL A O 1
ATOM 1184 N N . VAL A 1 146 ? 6.062 -0.956 -14.439 1.00 82.81 146 VAL A N 1
ATOM 1185 C CA . VAL A 1 146 ? 5.707 -0.840 -13.009 1.00 82.81 146 VAL A CA 1
ATOM 1186 C C . VAL A 1 146 ? 5.935 0.573 -12.470 1.00 82.81 146 VAL A C 1
ATOM 1188 O O . VAL A 1 146 ? 5.061 1.133 -11.806 1.00 82.81 146 VAL A O 1
ATOM 1191 N N . TRP A 1 147 ? 7.105 1.156 -12.734 1.00 88.06 147 TRP A N 1
ATOM 1192 C CA . TRP A 1 147 ? 7.459 2.471 -12.210 1.00 88.06 147 TRP A CA 1
ATOM 1193 C C . TRP A 1 147 ? 6.688 3.617 -12.885 1.00 88.06 147 TRP A C 1
ATOM 1195 O O . TRP A 1 147 ? 6.112 4.428 -12.155 1.00 88.06 147 TRP A O 1
ATOM 1205 N N . PRO A 1 148 ? 6.575 3.682 -14.229 1.00 85.81 148 PRO A N 1
ATOM 1206 C CA . PRO A 1 148 ? 5.695 4.646 -14.891 1.00 85.81 148 PRO A CA 1
ATOM 1207 C C . PRO A 1 148 ? 4.244 4.581 -14.397 1.00 85.81 148 PRO A C 1
ATOM 1209 O O . PRO A 1 148 ? 3.644 5.621 -14.123 1.00 85.81 148 PRO A O 1
ATOM 12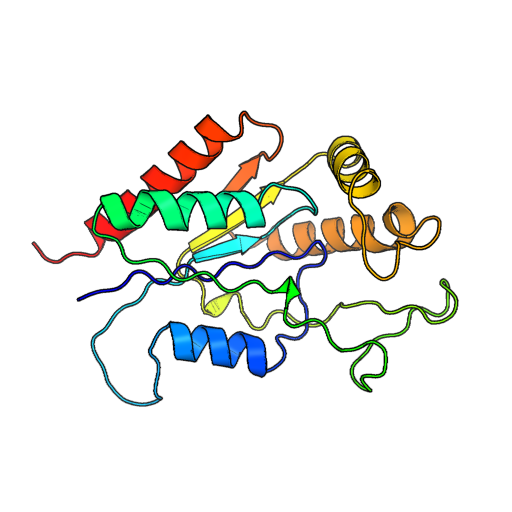12 N N . CYS A 1 149 ? 3.694 3.379 -14.191 1.00 78.69 149 CYS A N 1
ATOM 1213 C CA . CYS A 1 149 ? 2.351 3.209 -13.632 1.00 78.69 149 CYS A CA 1
ATOM 1214 C C . CYS A 1 149 ? 2.237 3.772 -12.208 1.00 78.69 149 CYS A C 1
ATOM 1216 O O . CYS A 1 149 ? 1.258 4.448 -11.890 1.00 78.69 149 CYS A O 1
ATOM 1218 N N . TYR A 1 150 ? 3.239 3.543 -11.355 1.00 82.31 150 TYR A N 1
ATOM 1219 C CA . TYR A 1 150 ? 3.275 4.132 -10.016 1.00 82.31 150 TYR A CA 1
ATOM 1220 C C . TYR A 1 150 ? 3.315 5.668 -10.050 1.00 82.31 150 TYR A C 1
ATOM 1222 O O . TYR A 1 150 ? 2.629 6.314 -9.256 1.00 82.31 150 TYR A O 1
ATOM 1230 N N . LEU A 1 151 ? 4.082 6.267 -10.966 1.00 86.19 151 LEU A N 1
ATOM 1231 C CA . LEU A 1 151 ? 4.136 7.724 -11.112 1.00 86.19 151 LEU A CA 1
ATOM 1232 C C . LEU A 1 151 ? 2.791 8.298 -11.565 1.00 86.19 151 LEU A C 1
ATOM 1234 O O . LEU A 1 151 ? 2.303 9.237 -10.939 1.00 86.19 151 LEU A O 1
ATOM 1238 N N . LYS A 1 152 ? 2.165 7.688 -12.579 1.00 82.19 152 LYS A N 1
ATOM 1239 C CA . LYS A 1 152 ? 0.833 8.081 -13.059 1.00 82.19 152 LYS A CA 1
ATOM 1240 C C . LYS A 1 152 ? -0.207 8.027 -11.940 1.00 82.19 152 LYS A C 1
ATOM 1242 O O . LYS A 1 152 ? -0.981 8.957 -11.759 1.00 82.19 152 LYS A O 1
ATOM 1247 N N . LEU A 1 153 ? -0.189 6.962 -11.141 1.00 77.81 153 LEU A N 1
ATOM 1248 C CA . LEU A 1 153 ? -1.042 6.839 -9.963 1.00 77.81 153 LEU A CA 1
ATOM 1249 C C . LEU A 1 153 ? -0.816 7.975 -8.961 1.00 77.81 153 LEU A C 1
ATOM 1251 O O . LEU A 1 153 ? -1.772 8.549 -8.446 1.00 77.81 153 LEU A O 1
ATOM 1255 N N . LYS A 1 154 ? 0.449 8.260 -8.642 1.00 82.12 154 LYS A N 1
ATOM 1256 C CA . LYS A 1 154 ? 0.802 9.310 -7.685 1.00 82.12 154 LYS A CA 1
ATOM 1257 C C . LYS A 1 154 ? 0.317 10.679 -8.169 1.00 82.12 154 LYS A C 1
ATOM 1259 O O . LYS A 1 154 ? -0.152 11.466 -7.359 1.00 82.12 154 LYS A O 1
ATOM 1264 N N . GLU A 1 155 ? 0.406 10.939 -9.470 1.00 85.25 155 GLU A N 1
ATOM 1265 C CA . GLU A 1 155 ? -0.125 12.147 -10.103 1.00 85.25 155 GLU A CA 1
ATOM 1266 C C . GLU A 1 155 ? -1.657 12.203 -10.035 1.00 85.25 155 GLU A C 1
ATOM 1268 O O . GLU A 1 155 ? -2.223 13.205 -9.608 1.00 85.25 155 GLU A O 1
ATOM 1273 N N . GLU A 1 156 ? -2.340 11.105 -10.361 1.00 80.31 156 GLU A N 1
ATOM 1274 C CA . GLU A 1 156 ? -3.801 11.017 -10.282 1.00 80.31 156 GLU A CA 1
ATOM 1275 C C . GLU A 1 156 ? -4.351 11.242 -8.866 1.00 80.31 156 GLU A C 1
ATOM 1277 O O . GLU A 1 156 ? -5.463 11.748 -8.720 1.00 80.31 156 GLU A O 1
ATOM 1282 N N . LEU A 1 157 ? -3.589 10.853 -7.842 1.00 80.62 157 LEU A N 1
ATOM 1283 C CA . LEU A 1 157 ? -3.927 11.023 -6.428 1.00 80.62 157 LEU A CA 1
ATOM 1284 C C . LEU A 1 157 ? -3.410 12.338 -5.833 1.00 80.62 157 LEU A C 1
ATOM 1286 O O . LEU A 1 157 ? -3.688 12.631 -4.673 1.00 80.62 157 LEU A O 1
ATOM 1290 N N . ALA A 1 158 ? -2.670 13.148 -6.595 1.00 82.69 158 ALA A N 1
ATOM 1291 C CA . ALA A 1 158 ? -2.057 14.369 -6.075 1.00 82.69 158 ALA A CA 1
ATOM 1292 C C . ALA A 1 158 ? -3.091 15.412 -5.617 1.00 82.69 158 ALA A C 1
ATOM 1294 O O . ALA A 1 158 ? -2.783 16.250 -4.773 1.00 82.69 158 ALA A O 1
ATOM 1295 N N . SER A 1 159 ? -4.307 15.358 -6.170 1.00 81.06 159 SER A N 1
ATOM 1296 C CA . SER A 1 159 ? -5.417 16.249 -5.805 1.00 81.06 159 SER A CA 1
ATOM 1297 C C . SER A 1 159 ? -6.290 15.733 -4.653 1.00 81.06 159 SER A C 1
ATOM 1299 O O . SER A 1 159 ? -7.073 16.505 -4.102 1.00 81.06 159 SER A O 1
ATOM 1301 N N . ASP A 1 160 ? -6.145 14.462 -4.260 1.00 80.94 160 ASP A N 1
ATOM 1302 C CA . ASP A 1 160 ? -6.888 13.872 -3.144 1.00 80.94 160 ASP A CA 1
ATOM 1303 C C . ASP A 1 160 ? -6.228 14.262 -1.811 1.00 80.94 160 ASP A C 1
ATOM 1305 O O . ASP A 1 160 ? -5.128 13.817 -1.473 1.00 80.94 160 ASP A O 1
ATOM 1309 N N . THR A 1 161 ? -6.911 15.098 -1.029 1.00 83.19 161 THR A N 1
ATOM 1310 C CA . THR A 1 161 ? -6.413 15.618 0.258 1.00 83.19 161 THR A CA 1
ATOM 1311 C C . THR A 1 161 ? -6.693 14.699 1.448 1.00 83.19 161 THR A C 1
ATOM 1313 O O . THR A 1 161 ? -6.190 14.927 2.544 1.00 83.19 161 THR A O 1
ATOM 1316 N N . ASP A 1 162 ? -7.476 13.645 1.246 1.00 87.19 162 ASP A N 1
ATOM 1317 C CA . ASP A 1 162 ? -7.914 12.683 2.261 1.00 87.19 162 ASP A CA 1
ATOM 1318 C C . ASP A 1 162 ? -7.054 11.401 2.289 1.00 87.19 162 ASP A C 1
ATOM 1320 O O . ASP A 1 162 ? -7.448 10.380 2.864 1.00 87.19 162 ASP A O 1
ATOM 1324 N N . ILE A 1 163 ? -5.868 11.449 1.671 1.00 87.62 163 ILE A N 1
ATOM 1325 C CA . ILE A 1 163 ? -4.894 10.354 1.637 1.00 87.62 163 ILE A CA 1
ATOM 1326 C C . ILE A 1 163 ? -3.742 10.639 2.600 1.00 87.62 163 ILE A C 1
ATOM 1328 O O . ILE A 1 163 ? -3.025 11.631 2.482 1.00 87.62 163 ILE A O 1
ATOM 1332 N N . VAL A 1 164 ? -3.511 9.705 3.519 1.00 92.12 164 VAL A N 1
ATOM 1333 C CA . VAL A 1 164 ? -2.361 9.706 4.425 1.00 92.12 164 VAL A CA 1
ATOM 1334 C C . VAL A 1 164 ? -1.178 9.035 3.733 1.00 92.12 164 VAL A C 1
ATOM 1336 O O . VAL A 1 164 ? -1.171 7.821 3.525 1.00 92.12 164 VAL A O 1
ATOM 1339 N N . TYR A 1 165 ? -0.157 9.809 3.380 1.00 91.75 165 TYR A N 1
ATOM 1340 C CA . TYR A 1 165 ? 1.062 9.273 2.778 1.00 91.75 165 TYR A CA 1
ATOM 1341 C C . TYR A 1 165 ? 1.997 8.700 3.851 1.00 91.75 165 TYR A C 1
ATOM 1343 O O . TYR A 1 165 ? 2.324 9.364 4.829 1.00 91.75 165 TYR A O 1
ATOM 1351 N N . LEU A 1 166 ? 2.434 7.458 3.650 1.00 92.81 166 LEU A N 1
ATOM 1352 C CA . LEU A 1 166 ? 3.263 6.693 4.578 1.00 92.81 166 LEU A CA 1
ATOM 1353 C C . LEU A 1 166 ? 4.633 6.434 3.953 1.00 92.81 166 LEU A C 1
ATOM 1355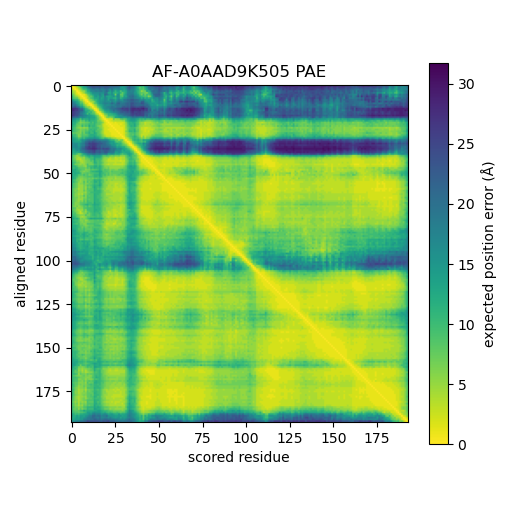 O O . LEU A 1 166 ? 4.716 5.820 2.892 1.00 92.81 166 LEU A O 1
ATOM 1359 N N . ASP A 1 167 ? 5.710 6.853 4.607 1.00 93.69 167 ASP A N 1
ATOM 1360 C CA . ASP A 1 167 ? 7.066 6.564 4.136 1.00 93.69 167 ASP A CA 1
ATOM 1361 C C . ASP A 1 167 ? 7.453 5.107 4.440 1.00 93.69 167 ASP A C 1
ATOM 1363 O O . ASP A 1 167 ? 7.724 4.736 5.583 1.00 93.69 167 ASP A O 1
ATOM 1367 N N . GLY A 1 168 ? 7.502 4.270 3.400 1.00 91.00 168 GLY A N 1
ATOM 1368 C CA . GLY A 1 168 ? 7.848 2.851 3.504 1.00 91.00 168 GLY A CA 1
ATOM 1369 C C . GLY A 1 168 ? 9.332 2.562 3.770 1.00 91.00 168 GLY A C 1
ATOM 1370 O O . GLY A 1 168 ? 9.713 1.383 3.814 1.00 91.00 168 GLY A O 1
ATOM 1371 N N . THR A 1 169 ? 10.180 3.589 3.889 1.00 92.56 169 THR A N 1
ATOM 1372 C CA . THR A 1 169 ? 11.595 3.468 4.287 1.00 92.56 169 THR A CA 1
ATOM 1373 C C . THR A 1 169 ? 11.808 3.553 5.798 1.00 92.56 169 THR A C 1
ATOM 1375 O O . THR A 1 169 ? 12.856 3.120 6.276 1.00 92.56 169 THR A O 1
ATOM 1378 N N . ARG A 1 170 ? 10.808 4.041 6.547 1.00 94.38 170 ARG A N 1
ATOM 1379 C CA . ARG A 1 170 ? 10.829 4.101 8.015 1.00 94.38 170 ARG A CA 1
ATOM 1380 C C . ARG A 1 170 ? 10.986 2.717 8.649 1.00 94.38 170 ARG A C 1
ATOM 1382 O O . ARG A 1 170 ? 10.735 1.684 8.017 1.00 94.38 170 ARG A O 1
ATOM 1389 N N . ASN A 1 171 ? 11.355 2.709 9.933 1.00 94.56 171 ASN A N 1
ATOM 1390 C CA . ASN A 1 171 ? 11.279 1.505 10.750 1.00 94.56 171 ASN A CA 1
ATOM 1391 C C . ASN A 1 171 ? 9.857 0.926 10.665 1.00 94.56 171 ASN A C 1
ATOM 1393 O O . ASN A 1 171 ? 8.862 1.641 10.790 1.00 94.56 171 ASN A O 1
ATOM 1397 N N . ARG A 1 172 ? 9.777 -0.378 10.391 1.00 92.25 172 ARG A N 1
ATOM 1398 C CA . ARG A 1 172 ? 8.510 -1.062 10.140 1.00 92.25 172 ARG A CA 1
ATOM 1399 C C . ARG A 1 172 ? 7.613 -1.087 11.373 1.00 92.25 172 ARG A C 1
ATOM 1401 O O . ARG A 1 172 ? 6.416 -0.898 11.218 1.00 92.25 172 ARG A O 1
ATOM 1408 N N . GLU A 1 173 ? 8.177 -1.376 12.538 1.00 94.62 173 GLU A N 1
ATOM 1409 C CA . GLU A 1 173 ? 7.428 -1.523 13.788 1.00 94.62 173 GLU A CA 1
ATOM 1410 C C . GLU A 1 173 ? 6.849 -0.171 14.200 1.00 94.62 173 GLU A C 1
ATOM 1412 O O . GLU A 1 173 ? 5.635 -0.057 14.315 1.00 94.62 173 GLU A O 1
ATOM 1417 N N . GLU A 1 174 ? 7.676 0.877 14.233 1.00 95.88 174 GLU A N 1
ATOM 1418 C CA . GLU A 1 174 ? 7.227 2.249 14.524 1.00 95.88 174 GLU A CA 1
ATOM 1419 C C . GLU A 1 174 ? 6.130 2.718 13.556 1.00 95.88 174 GLU A C 1
ATOM 1421 O O . GLU A 1 174 ? 5.099 3.243 13.968 1.00 95.88 174 GLU A O 1
ATOM 1426 N N . LEU A 1 175 ? 6.313 2.494 12.248 1.00 96.00 175 LEU A N 1
ATOM 1427 C CA . LEU A 1 175 ? 5.305 2.861 11.252 1.00 96.00 175 LEU A CA 1
ATOM 1428 C C . LEU A 1 175 ? 3.991 2.096 11.463 1.00 96.00 175 LEU A C 1
ATOM 1430 O O . LEU A 1 175 ? 2.915 2.631 11.203 1.00 96.00 175 LEU A O 1
ATOM 1434 N N . PHE A 1 176 ? 4.059 0.832 11.880 1.00 95.25 176 PHE A N 1
ATOM 1435 C CA . PHE A 1 176 ? 2.871 0.009 12.084 1.00 95.25 176 PHE A CA 1
ATOM 1436 C C . PHE A 1 176 ? 2.141 0.375 13.375 1.00 95.25 176 PHE A C 1
ATOM 1438 O O . PHE A 1 176 ? 0.910 0.381 13.374 1.00 95.25 176 PHE A O 1
ATOM 1445 N N . GLU A 1 177 ? 2.874 0.741 14.423 1.00 95.69 177 GLU A N 1
ATOM 1446 C CA . GLU A 1 177 ? 2.325 1.299 15.659 1.00 95.69 177 GLU A CA 1
ATOM 1447 C C . GLU A 1 177 ? 1.631 2.645 15.407 1.00 95.69 177 GLU A C 1
ATOM 1449 O O . GLU A 1 177 ? 0.492 2.825 15.837 1.00 95.69 177 GLU A O 1
ATOM 1454 N N . ASP A 1 178 ? 2.239 3.547 14.627 1.00 95.69 178 ASP A N 1
ATOM 1455 C CA . ASP A 1 178 ? 1.613 4.817 14.228 1.00 95.69 178 ASP A CA 1
ATOM 1456 C C . ASP A 1 178 ? 0.264 4.586 13.527 1.00 95.69 178 ASP A C 1
ATOM 1458 O O . ASP A 1 178 ? -0.749 5.197 13.873 1.00 95.69 178 ASP A O 1
ATOM 1462 N N . ILE A 1 179 ? 0.237 3.677 12.544 1.00 93.94 179 ILE A N 1
ATOM 1463 C CA . ILE A 1 179 ? -0.983 3.333 11.799 1.00 93.94 179 ILE A CA 1
ATOM 1464 C C . ILE A 1 179 ? -2.018 2.693 12.728 1.00 93.94 179 ILE A C 1
ATOM 1466 O O . ILE A 1 179 ? -3.204 2.998 12.629 1.00 93.94 179 ILE A O 1
ATOM 1470 N N . GLN A 1 180 ? -1.594 1.796 13.618 1.00 92.94 180 GLN A N 1
ATOM 1471 C CA . GLN A 1 180 ? -2.474 1.155 14.590 1.00 92.94 180 GLN A CA 1
ATOM 1472 C C . GLN A 1 180 ? -3.146 2.195 15.492 1.00 92.94 180 GLN A C 1
ATOM 1474 O O . GLN A 1 180 ? -4.371 2.183 15.608 1.00 92.94 180 GLN A O 1
ATOM 1479 N N . ASN A 1 181 ? -2.370 3.101 16.085 1.00 93.69 181 ASN A N 1
ATOM 1480 C CA . ASN A 1 181 ? -2.879 4.145 16.975 1.00 93.69 181 ASN A CA 1
ATOM 1481 C C . ASN A 1 181 ? -3.852 5.077 16.246 1.00 93.69 181 ASN A C 1
ATOM 1483 O O . ASN A 1 181 ? -4.926 5.391 16.757 1.00 93.69 181 ASN A O 1
ATOM 1487 N N . ASP A 1 182 ? -3.520 5.456 15.012 1.00 92.38 182 ASP A N 1
ATOM 1488 C CA . ASP A 1 182 ? -4.394 6.256 14.162 1.00 92.38 182 ASP A CA 1
ATOM 1489 C C . ASP A 1 182 ? -5.731 5.546 13.862 1.00 92.38 182 ASP A C 1
ATOM 1491 O O . ASP A 1 182 ? -6.789 6.176 13.880 1.00 92.38 182 ASP A O 1
ATOM 1495 N N . ILE A 1 183 ? -5.723 4.225 13.651 1.00 88.94 183 ILE A N 1
ATOM 1496 C CA . ILE A 1 183 ? -6.947 3.431 13.451 1.00 88.94 183 ILE A CA 1
ATOM 1497 C C . ILE A 1 183 ? -7.780 3.326 14.731 1.00 88.94 183 ILE A C 1
ATOM 1499 O O . ILE A 1 183 ? -9.008 3.433 14.661 1.00 88.94 183 ILE A O 1
ATOM 1503 N N . ILE A 1 184 ? -7.137 3.122 15.881 1.00 88.12 184 ILE A N 1
ATOM 1504 C CA . ILE A 1 184 ? -7.812 3.065 17.184 1.00 88.12 184 ILE A CA 1
ATOM 1505 C C . ILE A 1 184 ? -8.526 4.395 17.452 1.00 88.12 184 ILE A C 1
ATOM 1507 O O . ILE A 1 184 ? -9.726 4.391 17.730 1.00 88.12 184 ILE A O 1
ATOM 1511 N N . GLY A 1 185 ? -7.858 5.530 17.225 1.00 86.94 185 GLY A N 1
ATOM 1512 C CA . GLY A 1 185 ? -8.471 6.851 17.395 1.00 86.94 185 GLY A CA 1
ATOM 1513 C C . GLY A 1 185 ? -9.710 7.072 16.514 1.00 86.94 185 GLY A C 1
ATOM 1514 O O . GLY A 1 185 ? -10.703 7.646 16.959 1.00 86.94 185 GLY A O 1
ATOM 1515 N N . LEU A 1 186 ? -9.725 6.558 15.277 1.00 81.50 186 LEU A N 1
ATOM 1516 C CA . LEU A 1 186 ? -10.919 6.621 14.412 1.00 81.50 186 LEU A CA 1
ATOM 1517 C C . LEU A 1 186 ? -12.095 5.808 14.960 1.00 81.50 186 LEU A C 1
ATOM 1519 O O . LEU A 1 186 ? -13.259 6.154 14.719 1.00 81.50 186 LEU A O 1
ATOM 1523 N N . TYR A 1 187 ? -11.797 4.696 15.630 1.00 74.25 187 TYR A N 1
ATOM 1524 C CA . TYR A 1 187 ? -12.801 3.830 16.230 1.00 74.25 187 TYR A CA 1
ATOM 1525 C C . TYR A 1 187 ? -13.409 4.475 17.479 1.00 74.25 187 TYR A C 1
ATOM 1527 O O . TYR A 1 187 ? -14.634 4.499 17.597 1.00 74.25 187 TYR A O 1
ATOM 1535 N N . GLU A 1 188 ? -12.584 5.056 18.352 1.00 74.75 188 GLU A N 1
ATOM 1536 C CA . GLU A 1 188 ? -13.014 5.712 19.596 1.00 74.75 188 GLU A CA 1
ATOM 1537 C C . GLU A 1 188 ? -13.923 6.920 19.341 1.00 74.75 188 GLU A C 1
ATOM 1539 O O . GLU A 1 188 ? -14.999 7.012 19.925 1.00 74.75 188 GLU A O 1
ATOM 1544 N N . VAL A 1 189 ? -13.567 7.786 18.384 1.00 67.50 189 VAL A N 1
ATOM 1545 C CA . VAL A 1 189 ? -14.392 8.947 17.980 1.00 67.50 189 VAL A CA 1
ATOM 1546 C C . VAL A 1 189 ? -15.771 8.528 17.441 1.00 67.50 189 VAL A C 1
ATOM 1548 O O . VAL A 1 189 ? -16.710 9.321 17.427 1.00 67.50 189 VAL A O 1
ATOM 1551 N N . SER A 1 190 ? -15.910 7.284 16.974 1.00 62.34 190 SER A N 1
ATOM 1552 C CA . SER A 1 190 ? -17.140 6.781 16.355 1.00 62.34 190 SER A CA 1
ATOM 1553 C C . SER A 1 190 ? -18.106 6.096 17.335 1.00 62.34 190 SER A C 1
ATOM 1555 O O . SER A 1 190 ? -19.200 5.723 16.907 1.00 62.34 190 SER A O 1
ATOM 1557 N N . GLN A 1 191 ? -17.738 5.892 18.606 1.00 57.62 191 GLN A N 1
ATOM 1558 C CA . GLN A 1 191 ? -18.642 5.311 19.607 1.00 57.62 191 GLN A CA 1
ATOM 1559 C C . GLN A 1 191 ? -19.483 6.421 20.265 1.00 57.62 191 GLN A C 1
ATOM 1561 O O . GLN A 1 191 ? -18.916 7.425 20.694 1.00 57.62 191 GLN A O 1
ATOM 1566 N N . PRO A 1 192 ? -20.820 6.287 20.359 1.00 53.94 192 PRO A N 1
ATOM 1567 C CA . PRO A 1 192 ? -21.612 7.190 21.187 1.00 53.94 192 PRO A CA 1
ATOM 1568 C C . PRO A 1 192 ? -21.224 7.010 22.664 1.00 53.94 192 PRO A C 1
ATOM 1570 O O . PRO A 1 192 ? -21.040 5.879 23.114 1.00 53.94 192 PRO A O 1
ATOM 1573 N N . SER A 1 193 ? -21.086 8.133 23.376 1.00 50.25 193 SER A N 1
ATOM 1574 C CA . SER A 1 193 ? -20.835 8.211 24.825 1.00 50.25 193 SER A CA 1
ATOM 1575 C C . SER A 1 193 ? -21.891 7.487 25.650 1.00 50.25 193 SER A C 1
ATOM 1577 O O . SER A 1 193 ? -23.084 7.685 25.313 1.00 50.25 193 SER A O 1
#

pLDDT: mean 75.29, std 16.02, range [36.28, 96.0]

Solvent-accessible surface area (backbone atoms only — not comparable to full-atom values): 11288 Å² total; per-residue (Å²): 135,82,44,43,32,36,41,40,38,43,43,52,51,80,35,38,50,60,42,66,64,50,55,48,48,53,34,56,68,47,63,63,62,94,72,89,76,99,57,87,42,48,28,36,33,36,42,41,41,41,79,28,48,54,70,56,48,52,56,48,47,61,68,50,36,50,78,73,74,34,45,65,48,78,41,63,47,71,77,53,62,78,59,95,85,41,90,84,60,44,64,35,68,94,65,78,56,40,78,46,72,75,29,59,77,80,59,66,89,67,40,75,41,36,37,31,23,40,59,57,69,67,60,30,48,60,51,44,76,74,52,88,53,88,75,65,81,58,88,64,37,55,72,74,42,45,50,54,52,44,50,54,49,52,58,73,47,66,81,54,83,72,54,46,75,38,69,43,81,54,62,66,66,64,54,44,51,52,52,48,53,56,51,51,53,60,53,59,76,68,54,86,131

Secondary structure (DSSP, 8-state):
-----------SSS-----HHHHHHHHHHHT--SS--------EEEEESTTSSHHHHHHHHHHHGGGGT-------GGGGPPPTT-TTPEEEGGGTSEEE-----TTGGG-SEEEEEE--HHHHHHHHHTSPPSSPPPTTHIIIIIHHHHHHHHHHTTT-TTEEEEETTS-HHHHHHHHHHHHHHHHHTTS--

Organism: NCBI:txid53620

Mean predicted aligned error: 8.52 Å

Radius of gyration: 17.41 Å; Cα contacts (8 Å, |Δi|>4): 256; chains: 1; bounding box: 47×32×52 Å

InterPro domains:
  IPR027417 P-loop containing nucleoside triphosphate hydrolase [G3DSA:3.40.50.300] (25-101)
  IPR027417 P-loop containing nucleoside triphosphate hydrolase [G3DSA:3.40.50.300] (102-185)
  IPR027417 P-loop containing nucleoside triphosphate hydrolase [SSF52540] (42-184)

Foldseek 3Di:
DQAAEEEFEDDLFPAQPCPVVNVVVQCVSQVDPPDDDDRGHAYHYEAEHAVLCRVVLLVVCCVPVVVVVHHYDYDYCVVVQDDQPDPPFDFDVVQVRGTDSHHDDPCPVRHPAAEYRYDDLVVSCVSVVPDCDVVRQGPCCCVPPSVVSRVVVCVVCVPPPRYHYQYSVDDPVVSSVVVNVVVVVVVVVPDDD

Sequence (193 aa):
MLSLRVIVSSSSSFWTSTCINCLSHVRHCAGQRFGNMSSQAKILGFAGATSGGKSSICKWLENVLPKEGIAVKTVHMDYYYWDEDSPNHVLLPEFGNRFANWEGKPLLQYFNKKYFFTLPKEECWKRRRSRTYVPPDPEDYFEKVVWPCYLKLKEELASDTDIVYLDGTRNREELFEDIQNDIIGLYEVSQPS